Protein AF-A0A6M3KIY0-F1 (afdb_monomer)

Radius of gyration: 31.85 Å; Cα contacts (8 Å, |Δi|>4): 357; chains: 1; bounding box: 86×91×71 Å

Secondary structure (DSSP, 8-state):
--HHHHHHHHHHHHHHS-GGGIIIIIHHHHHHHHHHHSTTT--HHHHHHHHHHHHHHHHHH-HHHHHHHHHHHHT--GGGPEEGGGEEEEEEEE-SSEEEEEEEESS-EEEEEEEHHHHT-HHHHHHHHHHHHT--EE-TTSSSHHHHHTHIIIIIHHHHTSHHHHHHHHHHHHHHHHHHHHHHHTSPEEGGGSSSGGG-SSS-EEETTEEEEEHHHHHHHHHHHHTSPPPHHHHHHHHHHTT-EEEEETTTTEEEEEEEHHHHHHTTTTT------------------------------------------------------------PPPP------------

Nearest PDB structures (foldseek):
  5dgk-assembly1_A  TM=3.882E-01  e=9.119E-02  Staphylococcus aureus
  7q93-assembly2_C  TM=4.476E-01  e=2.381E-01  Agrobacterium fabrum str. C58
  5x11-assembly2_E  TM=5.685E-01  e=4.719E+00  Bacillus spizizenii str. W23

Structure (mmCIF, N/CA/C/O backbone):
data_AF-A0A6M3KIY0-F1
#
_entry.id   AF-A0A6M3KIY0-F1
#
loop_
_atom_site.group_PDB
_atom_site.id
_atom_site.type_symbol
_atom_site.label_atom_id
_atom_site.label_alt_id
_atom_site.label_comp_id
_atom_site.label_asym_id
_atom_site.label_entity_id
_atom_site.label_seq_id
_atom_site.pdbx_PDB_ins_code
_atom_site.Cartn_x
_atom_site.Cartn_y
_atom_site.Cartn_z
_atom_site.occupancy
_atom_site.B_iso_or_equiv
_atom_site.auth_seq_id
_atom_site.auth_comp_id
_atom_site.auth_asym_id
_atom_site.auth_atom_id
_atom_site.pdbx_PDB_model_num
ATOM 1 N N . MET A 1 1 ? 8.449 13.592 37.180 1.00 55.94 1 MET A N 1
ATOM 2 C CA . MET A 1 1 ? 7.550 14.030 36.090 1.00 55.94 1 MET A CA 1
ATOM 3 C C . MET A 1 1 ? 6.180 14.205 36.704 1.00 55.94 1 MET A C 1
ATOM 5 O O . MET A 1 1 ? 5.747 13.288 37.395 1.00 55.94 1 MET A O 1
ATOM 9 N N . ASN A 1 2 ? 5.550 15.367 36.544 1.00 65.88 2 ASN A N 1
ATOM 10 C CA . ASN A 1 2 ? 4.285 15.631 37.221 1.00 65.88 2 ASN A CA 1
ATOM 11 C C . ASN A 1 2 ? 3.166 14.904 36.478 1.00 65.88 2 ASN A C 1
ATOM 13 O O . ASN A 1 2 ? 2.833 15.249 35.348 1.00 65.88 2 ASN A O 1
ATOM 17 N N . ALA A 1 3 ? 2.609 13.871 37.111 1.00 65.50 3 ALA A N 1
ATOM 18 C CA . ALA A 1 3 ? 1.469 13.122 36.590 1.00 65.50 3 ALA A CA 1
ATOM 19 C C . ALA A 1 3 ? 0.294 14.048 36.206 1.00 65.50 3 ALA A C 1
ATOM 21 O O . ALA A 1 3 ? -0.420 13.748 35.255 1.00 65.50 3 ALA A O 1
ATOM 22 N N . SER A 1 4 ? 0.181 15.217 36.855 1.00 78.44 4 SER A N 1
ATOM 23 C CA . SER A 1 4 ? -0.823 16.246 36.563 1.00 78.44 4 SER A CA 1
ATOM 24 C C . SER A 1 4 ? -0.841 16.707 35.109 1.00 78.44 4 SER A C 1
ATOM 26 O O . SER A 1 4 ? -1.918 16.919 34.560 1.00 78.44 4 SER A O 1
ATOM 28 N N . ASP A 1 5 ? 0.317 16.849 34.465 1.00 85.12 5 ASP A N 1
ATOM 29 C CA . ASP A 1 5 ? 0.389 17.472 33.139 1.00 85.12 5 ASP A CA 1
ATOM 30 C C . ASP A 1 5 ? -0.101 16.506 32.055 1.00 85.12 5 ASP A C 1
ATOM 32 O O . ASP A 1 5 ? -0.820 16.888 31.133 1.00 85.12 5 ASP A O 1
ATOM 36 N N . LEU A 1 6 ? 0.216 15.218 32.219 1.00 86.00 6 LEU A N 1
ATOM 37 C CA . LEU A 1 6 ? -0.304 14.144 31.376 1.00 86.00 6 LEU A CA 1
ATOM 38 C C . LEU A 1 6 ? -1.809 13.959 31.567 1.00 86.00 6 LEU A C 1
ATOM 40 O O . LEU A 1 6 ? -2.522 13.733 30.593 1.00 86.00 6 LEU A O 1
ATOM 44 N N . THR A 1 7 ? -2.290 14.078 32.801 1.00 89.19 7 THR A N 1
ATOM 45 C CA . THR A 1 7 ? -3.714 13.984 33.132 1.00 89.19 7 THR A CA 1
ATOM 46 C C . THR A 1 7 ? -4.508 15.135 32.512 1.00 89.19 7 THR A C 1
ATOM 48 O O . THR A 1 7 ? -5.535 14.902 31.872 1.00 89.19 7 THR A O 1
ATOM 51 N N . LEU A 1 8 ? -4.003 16.370 32.602 1.00 89.00 8 LEU A N 1
ATOM 52 C CA . LEU A 1 8 ? -4.616 17.539 31.962 1.00 89.00 8 LEU A CA 1
ATOM 53 C C . LEU A 1 8 ? -4.574 17.451 30.433 1.00 89.00 8 LEU A C 1
ATOM 55 O O . LEU A 1 8 ? -5.549 17.806 29.769 1.00 89.00 8 LEU A O 1
ATOM 59 N N . LEU A 1 9 ? -3.482 16.932 29.864 1.00 88.62 9 LEU A N 1
ATOM 60 C CA . LEU A 1 9 ? -3.395 16.692 28.428 1.00 88.62 9 LEU A CA 1
ATOM 61 C C . LEU A 1 9 ? -4.437 15.659 27.982 1.00 88.62 9 LEU A C 1
ATOM 63 O O . LEU A 1 9 ? -5.187 15.941 27.049 1.00 88.62 9 LEU A O 1
ATOM 67 N N . ALA A 1 10 ? -4.537 14.511 28.661 1.00 87.25 10 ALA A N 1
ATOM 68 C CA . ALA A 1 10 ? -5.548 13.491 28.375 1.00 87.25 10 ALA A CA 1
ATOM 69 C C . ALA A 1 10 ? -6.965 14.074 28.457 1.00 87.25 10 ALA A C 1
ATOM 71 O O . ALA A 1 10 ? -7.740 13.962 27.507 1.00 87.25 10 ALA A O 1
ATOM 72 N N . TYR A 1 11 ? -7.268 14.790 29.541 1.00 87.31 11 TYR A N 1
ATOM 73 C CA . TYR A 1 11 ? -8.544 15.477 29.737 1.00 87.31 11 TYR A CA 1
ATOM 74 C C . TYR A 1 11 ? -8.867 16.459 28.600 1.00 87.31 11 TYR A C 1
ATOM 76 O O . TYR A 1 11 ? -9.978 16.453 28.069 1.00 87.31 11 TYR A O 1
ATOM 84 N N . SER A 1 12 ? -7.886 17.252 28.152 1.00 88.38 12 SER A N 1
ATOM 85 C CA . SER A 1 12 ? -8.078 18.184 27.035 1.00 88.38 12 SER A CA 1
ATOM 86 C C . SER A 1 12 ? -8.442 17.471 25.726 1.00 88.38 12 SER A C 1
ATOM 88 O O . SER A 1 12 ? -9.304 17.947 24.990 1.00 88.38 12 SER A O 1
ATOM 90 N N . LYS A 1 13 ? -7.846 16.301 25.446 1.00 87.88 13 LYS A N 1
ATOM 91 C CA . LYS A 1 13 ? -8.154 15.516 24.239 1.00 87.88 13 LYS A CA 1
ATOM 92 C C . LYS A 1 13 ? -9.534 14.873 24.320 1.00 87.88 13 LYS A C 1
ATOM 94 O O . LYS A 1 13 ? -10.286 14.934 23.351 1.00 87.88 13 LYS A O 1
ATOM 99 N N . LEU A 1 14 ? -9.897 14.341 25.487 1.00 86.38 14 LEU A N 1
ATOM 100 C CA . LEU A 1 14 ? -11.227 13.785 25.752 1.00 86.38 14 LEU A CA 1
ATOM 101 C C . LEU A 1 14 ? -12.336 14.845 25.615 1.00 86.38 14 LEU A C 1
ATOM 103 O O . LEU A 1 14 ? -13.439 14.546 25.162 1.00 86.38 14 LEU A O 1
ATOM 107 N N . GLY A 1 15 ? -12.053 16.101 25.971 1.00 80.88 15 GLY A N 1
ATOM 108 C CA . GLY A 1 15 ? -13.004 17.207 25.835 1.00 80.88 15 GLY A CA 1
ATOM 109 C C . GLY A 1 15 ? -13.339 17.571 24.384 1.00 80.88 15 GLY A C 1
ATOM 110 O O . GLY A 1 15 ? -14.487 17.927 24.100 1.00 80.88 15 GLY A O 1
ATOM 111 N N . LEU A 1 16 ? -12.356 17.455 23.486 1.00 78.94 16 LEU A N 1
ATOM 112 C CA . LEU A 1 16 ? -12.443 17.852 22.074 1.00 78.94 16 LEU A CA 1
ATOM 113 C C . LEU A 1 16 ? -13.053 16.778 21.171 1.00 78.94 16 LEU A C 1
ATOM 115 O O . LEU A 1 16 ? -13.563 17.094 20.100 1.00 78.94 16 LEU A O 1
ATOM 119 N N . ILE A 1 17 ? -12.979 15.520 21.591 1.00 76.56 17 ILE A N 1
ATOM 120 C CA . ILE A 1 17 ? -13.336 14.366 20.770 1.00 76.56 17 ILE A CA 1
ATOM 121 C C . ILE A 1 17 ? -14.610 13.722 21.320 1.00 76.56 17 ILE A C 1
ATOM 123 O O . ILE A 1 17 ? -14.886 13.753 22.524 1.00 76.56 17 ILE A O 1
ATOM 127 N N . SER A 1 18 ? -15.421 13.164 20.420 1.00 76.62 18 SER A N 1
ATOM 128 C CA . SER A 1 18 ? -16.649 12.458 20.787 1.00 76.62 18 SER A CA 1
ATOM 129 C C . SER A 1 18 ? -16.352 11.327 21.785 1.00 76.62 18 SER A C 1
ATOM 131 O O . SER A 1 18 ? -15.371 10.606 21.580 1.00 76.62 18 SER A O 1
ATOM 133 N N . PRO A 1 19 ? -17.201 11.098 22.809 1.00 78.69 19 PRO A N 1
ATOM 134 C CA . PRO A 1 19 ? -17.028 9.999 23.764 1.00 78.69 19 PRO A CA 1
ATOM 135 C C . PRO A 1 19 ? -16.842 8.623 23.125 1.00 78.69 19 PRO A C 1
ATOM 137 O O . PRO A 1 19 ? -16.162 7.762 23.672 1.00 78.69 19 PRO A O 1
ATOM 140 N N . ARG A 1 20 ? -17.378 8.424 21.918 1.00 69.81 20 ARG A N 1
ATOM 141 C CA . ARG A 1 20 ? -17.244 7.176 21.151 1.00 69.81 20 ARG A CA 1
ATOM 142 C C . ARG A 1 20 ? -15.852 6.955 20.553 1.00 69.81 20 ARG A C 1
ATOM 144 O O . ARG A 1 20 ? -15.512 5.823 20.238 1.00 69.81 20 ARG A O 1
ATOM 151 N N . ALA A 1 21 ? -15.057 8.013 20.407 1.00 70.75 21 ALA A N 1
ATOM 152 C CA . ALA A 1 21 ? -13.722 7.989 19.810 1.00 70.75 21 ALA A CA 1
ATOM 153 C C . ALA A 1 21 ? -12.605 8.201 20.850 1.00 70.75 21 ALA A C 1
ATOM 155 O O . ALA A 1 21 ? -11.448 8.440 20.498 1.00 70.75 21 ALA A O 1
ATOM 156 N N . TRP A 1 22 ? -12.929 8.104 22.145 1.00 82.94 22 TRP A N 1
ATOM 157 C CA . TRP A 1 22 ? -11.964 8.353 23.211 1.00 82.94 22 TRP A CA 1
ATOM 158 C C . TRP A 1 22 ? -10.784 7.374 23.197 1.00 82.94 22 TRP A C 1
ATOM 160 O O . TRP A 1 22 ? -9.639 7.812 23.208 1.00 82.94 22 TRP A O 1
ATOM 170 N N . ASP A 1 23 ? -11.023 6.069 23.074 1.00 78.19 23 ASP A N 1
ATOM 171 C CA . ASP A 1 23 ? -9.946 5.060 23.107 1.00 78.19 23 ASP A CA 1
ATOM 172 C C . ASP A 1 23 ? -9.100 4.970 21.832 1.00 78.19 23 ASP A C 1
ATOM 174 O O . ASP A 1 23 ? -8.135 4.203 21.789 1.00 78.19 23 ASP A O 1
ATOM 178 N N . VAL A 1 24 ? -9.483 5.699 20.783 1.00 75.88 24 VAL A N 1
ATOM 179 C CA . VAL A 1 24 ? -8.804 5.667 19.486 1.00 75.88 24 VAL A CA 1
ATOM 180 C C . VAL A 1 24 ? -8.245 7.049 19.196 1.00 75.88 24 VAL A C 1
ATOM 182 O O . VAL A 1 24 ? -7.095 7.313 19.524 1.00 75.88 24 VAL A O 1
ATOM 185 N N . GLU A 1 25 ? -9.064 7.962 18.679 1.00 75.12 25 GLU A N 1
ATOM 186 C CA . GLU A 1 25 ? -8.617 9.284 18.237 1.00 75.12 25 GLU A CA 1
ATOM 187 C C . GLU A 1 25 ? -8.102 10.137 19.397 1.00 75.12 25 GLU A C 1
ATOM 189 O O . GLU A 1 25 ? -7.067 10.796 19.279 1.00 75.12 25 GLU A O 1
ATOM 194 N N . ALA A 1 26 ? -8.794 10.125 20.542 1.00 82.38 26 ALA A N 1
ATOM 195 C CA . ALA A 1 26 ? -8.363 10.943 21.671 1.00 82.38 26 ALA A CA 1
ATOM 196 C C . ALA A 1 26 ? -7.134 10.358 22.363 1.00 82.38 26 ALA A C 1
ATOM 198 O O . ALA A 1 26 ? -6.255 11.128 22.750 1.00 82.38 26 ALA A O 1
ATOM 199 N N . PHE A 1 27 ? -7.035 9.029 22.461 1.00 86.31 27 PHE A N 1
ATOM 200 C CA . PHE A 1 27 ? -5.853 8.366 23.001 1.00 86.31 27 PHE A CA 1
ATOM 201 C C . PHE A 1 27 ? -4.636 8.536 22.086 1.00 86.31 27 PHE A C 1
ATOM 203 O O . PHE A 1 27 ? -3.565 8.881 22.571 1.00 86.31 27 PHE A O 1
ATOM 210 N N . GLU A 1 28 ? -4.800 8.385 20.772 1.00 85.62 28 GLU A N 1
ATOM 211 C CA . GLU A 1 28 ? -3.735 8.583 19.783 1.00 85.62 28 GLU A CA 1
ATOM 212 C C . GLU A 1 28 ? -3.273 10.045 19.732 1.00 85.62 28 GLU A C 1
ATOM 214 O O . GLU A 1 28 ? -2.077 10.340 19.749 1.00 85.62 28 GLU A O 1
ATOM 219 N N . SER A 1 29 ? -4.215 10.993 19.741 1.00 85.06 29 SER A N 1
ATOM 220 C CA . SER A 1 29 ? -3.890 12.416 19.853 1.00 85.06 29 SER A CA 1
ATOM 221 C C . SER A 1 29 ? -3.163 12.708 21.166 1.00 85.06 29 SER A C 1
ATOM 223 O O . SER A 1 29 ? -2.202 13.475 21.195 1.00 85.06 29 SER A O 1
ATOM 225 N N . TYR A 1 30 ? -3.583 12.084 22.265 1.00 90.31 30 TYR A N 1
ATOM 226 C CA . TYR A 1 30 ? -2.932 12.221 23.561 1.00 90.31 30 TYR A CA 1
ATOM 227 C C . TYR A 1 30 ? -1.489 11.701 23.541 1.00 90.31 30 TYR A C 1
ATOM 229 O O . TYR A 1 30 ? -0.582 12.454 23.900 1.00 90.31 30 TYR A O 1
ATOM 237 N N . THR A 1 31 ? -1.254 10.468 23.085 1.00 88.06 31 THR A N 1
ATOM 238 C CA . THR A 1 31 ? 0.084 9.861 23.062 1.00 88.06 31 THR A CA 1
ATOM 239 C C . THR A 1 31 ? 1.023 10.621 22.136 1.00 88.06 31 THR A C 1
ATOM 241 O O . THR A 1 31 ? 2.112 10.998 22.562 1.00 88.06 31 THR A O 1
ATOM 244 N N . LYS A 1 32 ? 0.574 10.972 20.925 1.00 88.44 32 LYS A N 1
ATOM 245 C CA . LYS A 1 32 ? 1.370 11.735 19.952 1.00 88.44 32 LYS A CA 1
ATOM 246 C C . LYS A 1 32 ? 1.798 13.100 20.490 1.00 88.44 32 LYS A C 1
ATOM 248 O O . LYS A 1 32 ? 2.941 13.519 20.306 1.00 88.44 32 LYS A O 1
ATOM 253 N N . TYR A 1 33 ? 0.891 13.816 21.159 1.00 86.38 33 TYR A N 1
ATOM 254 C CA . TYR A 1 33 ? 1.230 15.101 21.772 1.00 86.38 33 TYR A CA 1
ATOM 255 C C . TYR A 1 33 ? 2.135 14.933 22.994 1.00 86.38 33 TYR A C 1
ATOM 257 O O . TYR A 1 33 ? 3.058 15.728 23.159 1.00 86.38 33 TYR A O 1
ATOM 265 N N . ALA A 1 34 ? 1.911 13.911 23.822 1.00 86.25 34 ALA A N 1
ATOM 266 C CA . ALA A 1 34 ? 2.741 13.639 24.990 1.00 86.25 34 ALA A CA 1
ATOM 267 C C . ALA A 1 34 ? 4.183 13.284 24.586 1.00 86.25 34 ALA A C 1
ATOM 269 O O . ALA A 1 34 ? 5.131 13.852 25.120 1.00 86.25 34 ALA A O 1
ATOM 270 N N . GLU A 1 35 ? 4.363 12.419 23.592 1.00 84.56 35 GLU A N 1
ATOM 271 C CA . GLU A 1 35 ? 5.682 12.029 23.081 1.00 84.56 35 GLU A CA 1
ATOM 272 C C . GLU A 1 35 ? 6.435 13.208 22.452 1.00 84.56 35 GLU A C 1
ATOM 274 O O . GLU A 1 35 ? 7.643 13.351 22.649 1.00 84.56 35 GLU A O 1
ATOM 279 N N . LYS A 1 36 ? 5.721 14.098 21.746 1.00 83.50 36 LYS A N 1
ATOM 280 C CA . LYS A 1 36 ? 6.304 15.310 21.154 1.00 83.50 36 LYS A CA 1
ATOM 281 C C . LYS A 1 36 ? 6.669 16.363 22.202 1.00 83.50 36 LYS A C 1
ATOM 283 O O . LYS A 1 36 ? 7.696 17.022 22.069 1.00 83.50 36 LYS A O 1
ATOM 288 N N . ALA A 1 37 ? 5.820 16.556 23.209 1.00 80.44 37 ALA A N 1
ATOM 289 C CA . ALA A 1 37 ? 6.017 17.569 24.242 1.00 80.44 37 ALA A CA 1
ATOM 290 C C . ALA A 1 37 ? 7.056 17.150 25.294 1.00 80.44 37 ALA A C 1
ATOM 292 O O . ALA A 1 37 ? 7.724 18.007 25.870 1.00 80.44 37 ALA A O 1
ATOM 293 N N . TYR A 1 38 ? 7.219 15.846 25.531 1.00 75.06 38 TYR A N 1
ATOM 294 C CA . TYR A 1 38 ? 8.064 15.311 26.595 1.00 75.06 38 TYR A CA 1
ATOM 295 C C . TYR A 1 38 ? 9.038 14.265 26.038 1.00 75.06 38 TYR A C 1
ATOM 297 O O . TYR A 1 38 ? 8.907 13.058 26.262 1.00 75.06 38 TYR A O 1
ATOM 305 N N . THR A 1 39 ? 10.046 14.737 25.308 1.00 64.50 39 THR A N 1
ATOM 306 C CA . THR A 1 39 ? 11.060 13.884 24.685 1.00 64.50 39 THR A CA 1
ATOM 307 C C . THR A 1 39 ? 11.929 13.166 25.735 1.00 64.50 39 THR A C 1
ATOM 309 O O . THR A 1 39 ? 12.550 13.779 26.603 1.00 64.50 39 THR A O 1
ATOM 312 N N . GLY A 1 40 ? 11.982 11.828 25.657 1.00 64.00 40 GLY A N 1
ATOM 313 C CA . GLY A 1 40 ? 13.040 11.003 26.262 1.00 64.00 40 GLY A CA 1
ATOM 314 C C . GLY A 1 40 ? 12.838 10.447 27.681 1.00 64.00 40 GLY A C 1
ATOM 315 O O . GLY A 1 40 ? 13.775 9.844 28.200 1.00 64.00 40 GLY A O 1
ATOM 316 N N . LYS A 1 41 ? 11.674 10.610 28.334 1.00 68.38 41 LYS A N 1
ATOM 317 C CA . LYS A 1 41 ? 11.448 10.088 29.711 1.00 68.38 41 LYS A CA 1
ATOM 318 C C . LYS A 1 41 ? 10.066 9.488 29.999 1.00 68.38 41 LYS A C 1
ATOM 320 O O . LYS A 1 41 ? 9.832 9.053 31.123 1.00 68.38 41 LYS A O 1
ATOM 325 N N . LEU A 1 42 ? 9.152 9.461 29.031 1.00 77.56 42 LEU A N 1
ATOM 326 C CA . LEU A 1 42 ? 7.817 8.901 29.243 1.00 77.56 42 LEU A CA 1
ATOM 327 C C . LEU A 1 42 ? 7.829 7.382 29.099 1.00 77.56 42 LEU A C 1
ATOM 329 O O . LEU A 1 42 ? 8.168 6.855 28.042 1.00 77.56 42 LEU A O 1
ATOM 333 N N . THR A 1 43 ? 7.410 6.675 30.147 1.00 84.31 43 THR A N 1
ATOM 334 C CA . THR A 1 43 ? 7.114 5.247 30.034 1.00 84.31 43 THR A CA 1
ATOM 335 C C . THR A 1 43 ? 5.669 5.037 29.582 1.00 84.31 43 THR A C 1
ATOM 337 O O . THR A 1 43 ? 4.786 5.866 29.818 1.00 84.31 43 THR A O 1
ATOM 340 N N . LYS A 1 44 ? 5.380 3.864 29.009 1.00 82.50 44 LYS A N 1
ATOM 341 C CA . LYS A 1 44 ? 4.000 3.430 28.731 1.00 82.50 44 LYS A CA 1
ATOM 342 C C . LYS A 1 44 ? 3.126 3.433 29.997 1.00 82.50 44 LYS A C 1
ATOM 344 O O . LYS A 1 44 ? 1.922 3.665 29.918 1.00 82.50 44 LYS A O 1
ATOM 349 N N . GLY A 1 45 ? 3.729 3.193 31.165 1.00 84.69 45 GLY A N 1
ATOM 350 C CA . GLY A 1 45 ? 3.051 3.270 32.459 1.00 84.69 45 GLY A CA 1
ATOM 351 C C . GLY A 1 45 ? 2.587 4.687 32.797 1.00 84.69 45 GLY A C 1
ATOM 352 O O . GLY A 1 45 ? 1.455 4.864 33.243 1.00 84.69 45 GLY A O 1
ATOM 353 N N . ASP A 1 46 ? 3.416 5.695 32.519 1.00 85.44 46 ASP A N 1
ATOM 354 C CA . ASP A 1 46 ? 3.084 7.100 32.769 1.00 85.44 46 ASP A CA 1
ATOM 355 C C . ASP A 1 46 ? 1.951 7.591 31.863 1.00 85.44 46 ASP A C 1
ATOM 357 O O . ASP A 1 46 ? 1.014 8.225 32.352 1.00 85.44 46 ASP A O 1
ATOM 361 N N . LEU A 1 47 ? 1.993 7.233 30.573 1.00 86.44 47 LEU A N 1
ATOM 362 C CA . LEU A 1 47 ? 0.932 7.544 29.608 1.00 86.44 47 LEU A CA 1
ATOM 363 C C . LEU A 1 47 ? -0.402 6.900 30.008 1.00 86.44 47 LEU A C 1
ATOM 365 O O . LEU A 1 47 ? -1.442 7.553 30.034 1.00 86.44 47 LEU A O 1
ATOM 369 N N . ASN A 1 48 ? -0.377 5.621 30.390 1.00 86.88 48 ASN A N 1
ATOM 370 C CA . ASN A 1 48 ? -1.582 4.921 30.827 1.00 86.88 48 ASN A CA 1
ATOM 371 C C . ASN A 1 48 ? -2.153 5.490 32.130 1.00 86.88 48 ASN A C 1
ATOM 373 O O . ASN A 1 48 ? -3.372 5.527 32.294 1.00 86.88 48 ASN A O 1
ATOM 377 N N . ARG A 1 49 ? -1.293 5.917 33.063 1.00 87.62 49 ARG A N 1
ATOM 378 C CA . ARG A 1 49 ? -1.734 6.568 34.301 1.00 87.62 49 ARG A CA 1
ATOM 379 C C . ARG A 1 49 ? -2.416 7.901 33.994 1.00 87.62 49 ARG A C 1
ATOM 381 O O . ARG A 1 49 ? -3.553 8.083 34.417 1.00 87.62 49 ARG A O 1
ATOM 388 N N . GLY A 1 50 ? -1.779 8.765 33.200 1.00 88.56 50 GLY A N 1
ATOM 389 C CA . GLY A 1 50 ? -2.360 10.052 32.800 1.00 88.56 50 GLY A CA 1
ATOM 390 C C . GLY A 1 50 ? -3.686 9.896 32.052 1.00 88.56 50 GLY A C 1
ATOM 391 O O . GLY A 1 50 ? -4.646 10.611 32.326 1.00 88.56 50 GLY A O 1
ATOM 392 N N . TRP A 1 51 ? -3.786 8.894 31.174 1.00 91.56 51 TRP A N 1
ATOM 393 C CA . TRP A 1 51 ? -5.032 8.572 30.479 1.00 91.56 51 TRP A CA 1
ATOM 394 C C . TRP A 1 51 ? -6.162 8.140 31.423 1.00 91.56 51 TRP A C 1
ATOM 396 O O . TRP A 1 51 ? -7.274 8.662 31.344 1.00 91.56 51 TRP A O 1
ATOM 406 N N . LYS A 1 52 ? -5.883 7.209 32.347 1.00 89.38 52 LYS A N 1
ATOM 407 C CA . LYS A 1 52 ? -6.870 6.729 33.330 1.00 89.38 52 LYS A CA 1
ATOM 408 C C . LYS A 1 52 ? -7.357 7.846 34.245 1.00 89.38 52 LYS A C 1
ATOM 410 O O . LYS A 1 52 ? -8.552 7.931 34.518 1.00 89.38 52 LYS A O 1
ATOM 415 N N . GLU A 1 53 ? -6.446 8.694 34.707 1.00 90.62 53 GLU A N 1
ATOM 416 C CA . GLU A 1 53 ? -6.792 9.851 35.530 1.00 90.62 53 GLU A CA 1
ATOM 417 C C . GLU A 1 53 ? -7.616 10.875 34.731 1.00 90.62 53 GLU A C 1
ATOM 419 O O . GLU A 1 53 ? -8.619 11.373 35.237 1.00 90.62 53 GLU A O 1
ATOM 424 N N . GLY A 1 54 ? -7.281 11.120 33.458 1.00 89.38 54 GLY A N 1
ATOM 425 C CA . GLY A 1 54 ? -8.065 11.985 32.570 1.00 89.38 54 GLY A CA 1
ATOM 426 C C . GLY A 1 54 ? -9.491 11.470 32.338 1.00 89.38 54 GLY A C 1
ATOM 427 O O . GLY A 1 54 ? -10.450 12.240 32.405 1.00 89.38 54 GLY A O 1
ATOM 428 N N . LEU A 1 55 ? -9.657 10.157 32.149 1.00 87.69 55 LEU A N 1
ATOM 429 C CA . LEU A 1 55 ? -10.973 9.509 32.077 1.00 87.69 55 LEU A CA 1
ATOM 430 C C . LEU A 1 55 ? -11.755 9.647 33.392 1.00 87.69 55 LEU A C 1
ATOM 432 O O . LEU A 1 55 ? -12.947 9.949 33.366 1.00 87.69 55 LEU A O 1
ATOM 436 N N . ALA A 1 56 ? -11.096 9.485 34.543 1.00 87.38 56 ALA A N 1
ATOM 437 C CA . ALA A 1 56 ? -11.730 9.687 35.846 1.00 87.38 56 ALA A CA 1
ATOM 438 C C . ALA A 1 56 ? -12.208 11.140 36.035 1.00 87.38 56 ALA A C 1
ATOM 440 O O . ALA A 1 56 ? -13.306 11.362 36.550 1.00 87.38 56 ALA A O 1
ATOM 441 N N . MET A 1 57 ? -11.442 12.125 35.551 1.00 87.75 57 MET A N 1
ATOM 442 C CA . MET A 1 57 ? -11.879 13.525 35.526 1.00 87.75 57 MET A CA 1
ATOM 443 C C . MET A 1 57 ? -13.101 13.725 34.622 1.00 87.75 57 MET A C 1
ATOM 445 O O . MET A 1 57 ? -14.038 14.415 35.020 1.00 87.75 57 MET A O 1
ATOM 449 N N . MET A 1 58 ? -13.146 13.092 33.443 1.00 86.56 58 MET A N 1
ATOM 450 C CA . MET A 1 58 ? -14.315 13.158 32.554 1.00 86.56 58 MET A CA 1
ATOM 451 C C . MET A 1 58 ? -15.569 12.549 33.183 1.00 86.56 58 MET A C 1
ATOM 453 O O . MET A 1 58 ? -16.651 13.115 33.026 1.00 86.56 58 MET A O 1
ATOM 457 N N . LYS A 1 59 ? -15.430 11.449 33.935 1.00 85.12 59 LYS A N 1
ATOM 458 C CA . LYS A 1 59 ? -16.535 10.839 34.688 1.00 85.12 59 LYS A CA 1
ATOM 459 C C . LYS A 1 59 ? -17.157 11.815 35.690 1.00 85.12 59 LYS A C 1
ATOM 461 O O . LYS A 1 59 ? -18.378 11.878 35.799 1.00 85.12 59 LYS A O 1
ATOM 466 N N . GLY A 1 60 ? -16.328 12.587 36.397 1.00 79.00 60 GLY A N 1
ATOM 467 C CA . GLY A 1 60 ? -16.794 13.595 37.354 1.00 79.00 60 GLY A CA 1
ATOM 468 C C . GLY A 1 60 ? -17.338 14.869 36.698 1.00 79.00 60 GLY A C 1
ATOM 469 O O . GLY A 1 60 ? -18.362 15.391 37.129 1.00 79.00 60 GLY A O 1
ATOM 470 N N . ALA A 1 61 ? -16.671 15.373 35.656 1.00 84.25 61 ALA A N 1
ATOM 471 C CA . ALA A 1 61 ? -16.985 16.668 35.047 1.00 84.25 61 ALA A CA 1
ATOM 472 C C . ALA A 1 61 ? -18.115 16.610 34.003 1.00 84.25 61 ALA A C 1
ATOM 474 O O . ALA A 1 61 ? -18.869 17.571 33.854 1.00 84.25 61 ALA A O 1
ATOM 475 N N . PHE A 1 62 ? -18.246 15.497 33.275 1.00 84.19 62 PHE A N 1
ATOM 476 C CA . PHE A 1 62 ? -19.187 15.354 32.161 1.00 84.19 62 PHE A CA 1
ATOM 477 C C . PHE A 1 62 ? -19.908 13.994 32.182 1.00 84.19 62 PHE A C 1
ATOM 479 O O . PHE A 1 62 ? -19.720 13.182 31.271 1.00 84.19 62 PHE A O 1
ATOM 486 N N . PRO A 1 63 ? -20.800 13.748 33.161 1.00 80.12 63 PRO A N 1
ATOM 487 C CA . PRO A 1 63 ? -21.462 12.454 33.342 1.00 80.12 63 PRO A CA 1
ATOM 488 C C . PRO A 1 63 ? -22.263 12.002 32.111 1.00 80.12 63 PRO A C 1
ATOM 490 O O . PRO A 1 63 ? -22.181 10.848 31.725 1.00 80.12 63 PRO A O 1
ATOM 493 N N . LYS A 1 64 ? -22.934 12.912 31.388 1.00 79.25 64 LYS A N 1
ATOM 494 C CA . LYS A 1 64 ? -23.655 12.552 30.147 1.00 79.25 64 LYS A CA 1
ATOM 495 C C . LYS A 1 64 ? -22.734 12.022 29.041 1.00 79.25 64 LYS A C 1
ATOM 497 O O . LYS A 1 64 ? -23.111 11.105 28.320 1.00 79.25 64 LYS A O 1
ATOM 502 N N . LYS A 1 65 ? -21.539 12.610 28.897 1.00 79.44 65 LYS A N 1
ATOM 503 C CA . LYS A 1 65 ? -20.521 12.136 27.944 1.00 79.44 65 LYS A CA 1
ATOM 504 C C . LYS A 1 65 ? -19.942 10.798 28.406 1.00 79.44 65 LYS A C 1
ATOM 506 O O . LYS A 1 65 ? -19.712 9.920 27.585 1.00 79.44 65 LYS A O 1
ATOM 511 N N . TRP A 1 66 ? -19.749 10.637 29.713 1.00 82.44 66 TRP A N 1
ATOM 512 C CA . TRP A 1 66 ? -19.316 9.378 30.308 1.00 82.44 66 TRP A CA 1
ATOM 513 C C . TRP A 1 66 ? -20.327 8.245 30.079 1.00 82.44 66 TRP A C 1
ATOM 515 O O . TRP A 1 66 ? -19.935 7.175 29.631 1.00 82.44 66 TRP A O 1
ATOM 525 N N . ASP A 1 67 ? -21.623 8.496 30.273 1.00 77.00 67 ASP A N 1
ATOM 526 C CA . ASP A 1 67 ? -22.690 7.520 30.016 1.00 77.00 67 ASP A CA 1
ATOM 527 C C . ASP A 1 67 ? -22.771 7.121 28.536 1.00 77.00 67 ASP A C 1
ATOM 529 O O . ASP A 1 67 ? -23.180 6.010 28.204 1.00 77.00 67 ASP A O 1
ATOM 533 N N . GLU A 1 68 ? -22.435 8.035 27.621 1.00 76.81 68 GLU A N 1
ATOM 534 C CA . GLU A 1 68 ? -22.335 7.731 26.191 1.00 76.81 68 GLU A CA 1
ATOM 535 C C . GLU A 1 68 ? -21.112 6.857 25.883 1.00 76.81 68 GLU A C 1
ATOM 537 O O . GLU A 1 68 ? -21.214 5.923 25.089 1.00 76.81 68 GLU A O 1
ATOM 542 N N . TYR A 1 69 ? -19.980 7.117 26.537 1.00 80.31 69 TYR A N 1
ATOM 543 C CA . TYR A 1 69 ? -18.789 6.271 26.464 1.00 80.31 69 TYR A CA 1
ATOM 544 C C . TYR A 1 69 ? -19.030 4.875 27.071 1.00 80.31 69 TYR A C 1
ATOM 546 O O . TYR A 1 69 ? -18.676 3.867 26.468 1.00 80.31 69 TYR A O 1
ATOM 554 N N . GLU A 1 70 ? -19.699 4.763 28.219 1.00 76.19 70 GLU A N 1
ATOM 555 C CA . GLU A 1 70 ? -20.055 3.458 28.793 1.00 76.19 70 GLU A CA 1
ATOM 556 C C . GLU A 1 70 ? -21.078 2.711 27.926 1.00 76.19 70 GLU A C 1
ATOM 558 O O . GLU A 1 70 ? -20.970 1.498 27.753 1.00 76.19 70 GLU A O 1
ATOM 563 N N . ARG A 1 71 ? -22.029 3.412 27.295 1.00 66.25 71 ARG A N 1
ATOM 564 C CA . ARG A 1 71 ? -22.949 2.797 26.324 1.00 66.25 71 ARG A CA 1
ATOM 565 C C . ARG A 1 71 ? -22.261 2.364 25.034 1.00 66.25 71 ARG A C 1
ATOM 567 O O . ARG A 1 71 ? -22.623 1.324 24.495 1.00 66.25 71 ARG A O 1
ATOM 574 N N . SER A 1 72 ? -21.257 3.095 24.551 1.00 65.81 72 SER A N 1
ATOM 575 C CA . SER A 1 72 ? -20.462 2.657 23.395 1.00 65.81 72 SER A CA 1
ATOM 576 C C . SER A 1 72 ? -19.608 1.428 23.716 1.00 65.81 72 SER A C 1
ATOM 578 O O . SER A 1 72 ? -19.419 0.572 22.856 1.00 65.81 72 SER A O 1
ATOM 580 N N . LYS A 1 73 ? -19.176 1.281 24.974 1.00 64.94 73 LYS A N 1
ATOM 581 C CA . LYS A 1 73 ? -18.614 0.027 25.497 1.00 64.94 73 LYS A CA 1
ATOM 582 C C . LYS A 1 73 ? -19.666 -1.082 25.618 1.00 64.94 73 LYS A C 1
ATOM 584 O O . LYS A 1 73 ? -19.334 -2.243 25.411 1.00 64.94 73 LYS A O 1
ATOM 589 N N . GLY A 1 74 ? -20.912 -0.728 25.937 1.00 47.94 74 GLY A N 1
ATOM 590 C CA . GLY A 1 74 ? -22.054 -1.635 26.109 1.00 47.94 74 GLY A CA 1
ATOM 591 C C . GLY A 1 74 ? -22.718 -2.139 24.819 1.00 47.94 74 GLY A C 1
ATOM 592 O O . GLY A 1 74 ? -23.317 -3.205 24.849 1.00 47.94 74 GLY A O 1
ATOM 593 N N . LEU A 1 75 ? -22.544 -1.462 23.676 1.00 50.03 75 LEU A N 1
ATOM 594 C CA . LEU A 1 75 ? -22.888 -1.973 22.331 1.00 50.03 75 LEU A CA 1
ATOM 595 C C . LEU A 1 75 ? -22.083 -3.242 21.936 1.00 50.03 75 LEU A C 1
ATOM 597 O O . LEU A 1 75 ? -22.269 -3.782 20.851 1.00 50.03 75 LEU A O 1
ATOM 601 N N . MET A 1 76 ? -21.190 -3.730 22.809 1.00 50.38 76 MET A N 1
ATOM 602 C CA . MET A 1 76 ? -20.386 -4.947 22.654 1.00 50.38 76 MET A CA 1
ATOM 603 C C . MET A 1 76 ? -20.998 -6.197 23.327 1.00 50.38 76 MET A C 1
ATOM 605 O O . MET A 1 76 ? -20.263 -7.017 23.879 1.00 50.38 76 MET A O 1
ATOM 609 N N . THR A 1 77 ? -22.320 -6.381 23.341 1.00 42.81 77 THR A N 1
ATOM 610 C CA . THR A 1 77 ? -22.902 -7.671 23.763 1.00 42.81 77 THR A CA 1
ATOM 611 C C . THR A 1 77 ? -22.840 -8.683 22.614 1.00 42.81 77 THR A C 1
ATOM 613 O O . THR A 1 77 ? -23.326 -8.422 21.518 1.00 42.81 77 THR A O 1
ATOM 616 N N . SER A 1 78 ? -22.237 -9.852 22.861 1.00 49.69 78 SER A N 1
ATOM 617 C CA . SER A 1 78 ? -21.839 -10.849 21.849 1.00 49.69 78 SER A CA 1
ATOM 618 C C . SER A 1 78 ? -22.970 -11.469 21.018 1.00 49.69 78 SER A C 1
ATOM 620 O O . SER A 1 78 ? -22.681 -12.124 20.023 1.00 49.69 78 SER A O 1
ATOM 622 N N . SER A 1 79 ? -24.242 -11.287 21.384 1.00 47.00 79 SER A N 1
ATOM 623 C CA . SER A 1 79 ? -25.377 -11.844 20.632 1.00 47.00 79 SER A CA 1
ATOM 624 C C . SER A 1 79 ? -25.722 -11.075 19.350 1.00 47.00 79 SER A C 1
ATOM 626 O O . SER A 1 79 ? -26.482 -11.591 18.539 1.00 47.00 79 SER A O 1
ATOM 628 N N . GLU A 1 80 ? -25.175 -9.871 19.154 1.00 64.25 80 GLU A N 1
ATOM 629 C CA . GLU A 1 80 ? -25.383 -9.030 17.958 1.00 64.25 80 GLU A CA 1
ATOM 630 C C . GLU A 1 80 ? -24.093 -8.833 17.140 1.00 64.25 80 GLU A C 1
ATOM 632 O O . GLU A 1 80 ? -24.019 -7.974 16.260 1.00 64.25 80 GLU A O 1
ATOM 637 N N . ALA A 1 81 ? -23.051 -9.619 17.428 1.00 73.19 81 ALA A N 1
ATOM 638 C CA . ALA A 1 81 ? -21.804 -9.555 16.681 1.00 73.19 81 ALA A CA 1
ATOM 639 C C . ALA A 1 81 ? -22.014 -10.015 15.234 1.00 73.19 81 ALA A C 1
ATOM 641 O O . ALA A 1 81 ? -22.556 -11.091 14.981 1.00 73.19 81 ALA A O 1
ATOM 642 N N . VAL A 1 82 ? -21.535 -9.221 14.280 1.00 84.44 82 VAL A N 1
ATOM 643 C CA . VAL A 1 82 ? -21.410 -9.645 12.890 1.00 84.44 82 VAL A CA 1
ATOM 644 C C . VAL A 1 82 ? -20.319 -10.716 12.832 1.00 84.44 82 VAL A C 1
ATOM 646 O O . VAL A 1 82 ? -19.169 -10.414 13.166 1.00 84.44 82 VAL A O 1
ATOM 649 N N . PRO A 1 83 ? -20.642 -11.954 12.425 1.00 87.38 83 PRO A N 1
ATOM 650 C CA . PRO A 1 83 ? -19.639 -12.994 12.246 1.00 87.38 83 PRO A CA 1
ATOM 651 C C . PRO A 1 83 ? -18.654 -12.596 11.140 1.00 87.38 83 PRO A C 1
ATOM 653 O O . PRO A 1 83 ? -19.040 -11.950 10.160 1.00 87.38 83 PRO A O 1
ATOM 656 N N . TRP A 1 84 ? -17.382 -12.971 11.286 1.00 88.94 84 TRP A N 1
ATOM 657 C CA . TRP A 1 84 ? -16.314 -12.607 10.348 1.00 88.94 84 TRP A CA 1
ATOM 658 C C . TRP A 1 84 ? -16.631 -12.961 8.892 1.00 88.94 84 TRP A C 1
ATOM 660 O O . TRP A 1 84 ? -16.277 -12.222 7.979 1.00 88.94 84 TRP A O 1
ATOM 670 N N . GLU A 1 85 ? -17.356 -14.052 8.667 1.00 87.50 85 GLU A N 1
ATOM 671 C CA . GLU A 1 85 ? -17.756 -14.540 7.347 1.00 87.50 85 GLU A CA 1
ATOM 672 C C . GLU A 1 85 ? -18.675 -13.560 6.600 1.00 87.50 85 GLU A C 1
ATOM 674 O O . GLU A 1 85 ? -18.773 -13.618 5.375 1.00 87.50 85 GLU A O 1
ATOM 679 N N . LYS A 1 86 ? -19.335 -12.645 7.320 1.00 89.00 86 LYS A N 1
ATOM 680 C CA . LYS A 1 86 ? -20.158 -11.572 6.748 1.00 89.00 86 LYS A CA 1
ATOM 681 C C . LYS A 1 86 ? -19.388 -10.276 6.481 1.00 89.00 86 LYS A C 1
ATOM 683 O O . LYS A 1 86 ? -19.975 -9.326 5.966 1.00 89.00 86 LYS A O 1
ATOM 688 N N . VAL A 1 87 ? -18.102 -10.215 6.829 1.00 91.19 87 VAL A N 1
ATOM 689 C CA . VAL A 1 87 ? -17.210 -9.107 6.473 1.00 91.19 87 VAL A CA 1
ATOM 690 C C . VAL A 1 87 ? -16.567 -9.435 5.134 1.00 91.19 87 VAL A C 1
ATOM 692 O O . VAL A 1 87 ? -15.660 -10.262 5.045 1.00 91.19 87 VAL A O 1
ATOM 695 N N . THR A 1 88 ? -17.029 -8.784 4.071 1.00 90.25 88 THR A N 1
ATOM 696 C CA . THR A 1 88 ? -16.541 -9.052 2.714 1.00 90.25 88 THR A CA 1
ATOM 697 C C . THR A 1 88 ? -15.729 -7.881 2.188 1.00 90.25 88 THR A C 1
ATOM 699 O O . THR A 1 88 ? -16.134 -6.726 2.272 1.00 90.25 88 THR A O 1
ATOM 702 N N . PHE A 1 89 ? -14.548 -8.165 1.646 1.00 89.88 89 PHE A N 1
ATOM 703 C CA . PHE A 1 89 ? -13.753 -7.154 0.958 1.00 89.88 89 PHE A CA 1
ATOM 704 C C . PHE A 1 89 ? -14.347 -6.886 -0.426 1.00 89.88 89 PHE A C 1
ATOM 706 O O . PHE A 1 89 ? -14.523 -7.812 -1.218 1.00 89.88 89 PHE A O 1
ATOM 713 N N . THR A 1 90 ? -14.643 -5.624 -0.725 1.00 87.38 90 THR A N 1
ATOM 714 C CA . THR A 1 90 ? -15.331 -5.233 -1.962 1.00 87.38 90 THR A CA 1
ATOM 715 C C . THR A 1 90 ? -14.362 -4.668 -2.998 1.00 87.38 90 THR A C 1
ATOM 717 O O . THR A 1 90 ? -14.388 -5.050 -4.171 1.00 87.38 90 THR A O 1
ATOM 720 N N . LYS A 1 91 ? -13.513 -3.720 -2.589 1.00 85.25 91 LYS A N 1
ATOM 721 C CA . LYS A 1 91 ? -12.522 -3.062 -3.453 1.00 85.25 91 LYS A CA 1
ATOM 722 C C . LYS A 1 91 ? -11.422 -2.429 -2.613 1.00 85.25 91 LYS A C 1
ATOM 724 O O . LYS A 1 91 ? -11.634 -2.147 -1.441 1.00 85.25 91 LYS A O 1
ATOM 729 N N . GLY A 1 92 ? -10.280 -2.147 -3.225 1.00 82.44 92 GLY A N 1
ATOM 730 C CA . GLY A 1 92 ? -9.229 -1.382 -2.574 1.00 82.44 92 GLY A CA 1
ATOM 731 C C . GLY A 1 92 ? -8.247 -0.786 -3.569 1.00 82.44 92 GLY A C 1
ATOM 732 O O . GLY A 1 92 ? -8.091 -1.301 -4.678 1.00 82.44 92 GLY A O 1
ATOM 733 N N . THR A 1 93 ? -7.604 0.298 -3.161 1.00 78.88 93 THR A N 1
ATOM 734 C CA . THR A 1 93 ? -6.504 0.962 -3.861 1.00 78.88 93 THR A CA 1
ATOM 735 C C . THR A 1 93 ? -5.330 1.123 -2.905 1.00 78.88 93 THR A C 1
ATOM 737 O O . THR A 1 93 ? -5.493 1.101 -1.686 1.00 78.88 93 THR A O 1
ATOM 740 N N . THR A 1 94 ? -4.135 1.276 -3.455 1.00 75.06 94 THR A N 1
ATOM 741 C CA . THR A 1 94 ? -2.927 1.605 -2.697 1.00 75.06 94 THR A CA 1
ATOM 742 C C . THR A 1 94 ? -2.136 2.641 -3.475 1.00 75.06 94 THR A C 1
ATOM 744 O O . THR A 1 94 ? -2.311 2.726 -4.688 1.00 75.06 94 THR A O 1
ATOM 747 N N . ASP A 1 95 ? -1.306 3.424 -2.801 1.00 65.62 95 ASP A N 1
ATOM 748 C CA . ASP A 1 95 ? -0.304 4.319 -3.392 1.00 65.62 95 ASP A CA 1
ATOM 749 C C . ASP A 1 95 ? 1.139 3.846 -3.104 1.00 65.62 95 ASP A C 1
ATOM 751 O O . ASP A 1 95 ? 2.101 4.528 -3.439 1.00 65.62 95 ASP A O 1
ATOM 755 N N . GLY A 1 96 ? 1.295 2.642 -2.537 1.00 60.47 96 GLY A N 1
ATOM 756 C CA . GLY A 1 96 ? 2.570 2.064 -2.113 1.00 60.47 96 GLY A CA 1
ATOM 757 C C . GLY A 1 96 ? 2.677 1.952 -0.596 1.00 60.47 96 GLY A C 1
ATOM 758 O O . GLY A 1 96 ? 2.880 0.848 -0.100 1.00 60.47 96 GLY A O 1
ATOM 759 N N . ASP A 1 97 ? 2.472 3.061 0.116 1.00 63.88 97 ASP A N 1
ATOM 760 C CA . ASP A 1 97 ? 2.635 3.134 1.576 1.00 63.88 97 ASP A CA 1
ATOM 761 C C . ASP A 1 97 ? 1.287 3.181 2.316 1.00 63.88 97 ASP A C 1
ATOM 763 O O . ASP A 1 97 ? 1.203 2.829 3.497 1.00 63.88 97 ASP A O 1
ATOM 767 N N . PHE A 1 98 ? 0.219 3.578 1.619 1.00 76.25 98 PHE A N 1
ATOM 768 C CA . PHE A 1 98 ? -1.146 3.647 2.118 1.00 76.25 98 PHE A CA 1
ATOM 769 C C . PHE A 1 98 ? -2.088 2.750 1.319 1.00 76.25 98 PHE A C 1
ATOM 771 O O . PHE A 1 98 ? -1.920 2.475 0.128 1.00 76.25 98 PHE A O 1
ATOM 778 N N . TYR A 1 99 ? -3.136 2.310 2.002 1.00 84.44 99 TYR A N 1
ATOM 779 C CA . TYR A 1 99 ? -4.228 1.508 1.482 1.00 84.44 99 TYR A CA 1
ATOM 780 C C . TYR A 1 99 ? -5.541 2.220 1.761 1.00 84.44 99 TYR A C 1
ATOM 782 O O . TYR A 1 99 ? -5.784 2.664 2.882 1.00 84.44 99 TYR A O 1
ATOM 790 N N . SER A 1 100 ? -6.412 2.261 0.759 1.00 88.81 100 SER A N 1
ATOM 791 C CA . SER A 1 100 ? -7.824 2.602 0.908 1.00 88.81 100 SER A CA 1
ATOM 792 C C . SER A 1 100 ? -8.637 1.370 0.536 1.00 88.81 100 SER A C 1
ATOM 794 O O . SER A 1 100 ? -8.677 0.963 -0.623 1.00 88.81 100 SER A O 1
ATOM 796 N N . LEU A 1 101 ? -9.212 0.712 1.537 1.00 90.44 101 LEU A N 1
ATOM 797 C CA . LEU A 1 101 ? -9.913 -0.562 1.422 1.00 90.44 101 LEU A CA 1
ATOM 798 C C . LEU A 1 101 ? -11.397 -0.356 1.735 1.00 90.44 101 LEU A C 1
ATOM 800 O O . LEU A 1 101 ? -11.750 0.283 2.719 1.00 90.44 101 LEU A O 1
ATOM 804 N N . THR A 1 102 ? -12.282 -0.929 0.932 1.00 91.06 102 THR A N 1
ATOM 805 C CA . THR A 1 102 ? -13.729 -0.913 1.154 1.00 91.06 102 THR A CA 1
ATOM 806 C C . THR A 1 102 ? -14.214 -2.317 1.471 1.00 91.06 102 THR A C 1
ATOM 808 O O . THR A 1 102 ? -13.928 -3.268 0.738 1.00 91.06 102 THR A O 1
ATOM 811 N N . PHE A 1 103 ? -14.994 -2.420 2.539 1.00 93.19 103 PHE A N 1
ATOM 812 C CA . PHE A 1 103 ? -15.615 -3.648 3.006 1.00 93.19 103 PHE A CA 1
ATOM 813 C C . PHE A 1 103 ? -17.128 -3.489 3.054 1.00 93.19 103 PHE A C 1
ATOM 815 O O . PHE A 1 103 ? -17.625 -2.403 3.338 1.00 93.19 103 PHE A O 1
ATOM 822 N N . ASP A 1 104 ? -17.851 -4.576 2.836 1.00 92.50 104 ASP A N 1
ATOM 823 C CA . ASP A 1 104 ? -19.257 -4.690 3.190 1.00 92.50 104 ASP A CA 1
ATOM 824 C C . ASP A 1 104 ? -19.368 -5.508 4.483 1.00 92.50 104 ASP A C 1
ATOM 826 O O . ASP A 1 104 ? -18.919 -6.655 4.556 1.00 92.50 104 ASP A O 1
ATOM 830 N N . ILE A 1 105 ? -19.914 -4.873 5.520 1.00 91.69 105 ILE A N 1
ATOM 831 C CA . ILE A 1 105 ? -20.076 -5.415 6.868 1.00 91.69 105 ILE A CA 1
ATOM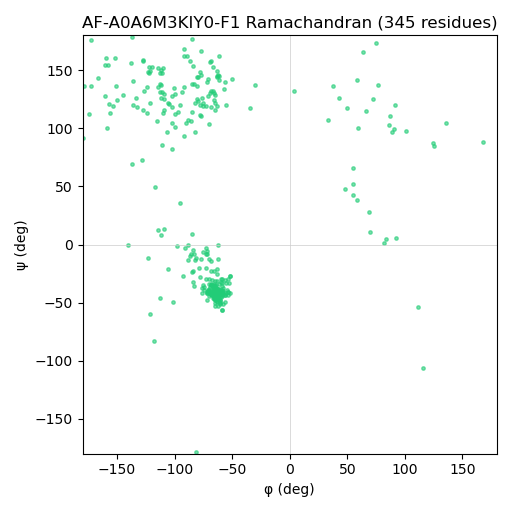 832 C C . ILE A 1 105 ? -21.569 -5.638 7.111 1.00 91.69 105 ILE A C 1
ATOM 834 O O . ILE A 1 105 ? -22.273 -4.779 7.656 1.00 91.69 105 ILE A O 1
ATOM 838 N N . ASP A 1 106 ? -22.063 -6.804 6.685 1.00 87.81 106 ASP A N 1
ATOM 839 C CA . ASP A 1 106 ? -23.478 -7.189 6.804 1.00 87.81 106 ASP A CA 1
ATOM 840 C C . ASP A 1 106 ? -24.418 -6.134 6.167 1.00 87.81 106 ASP A C 1
ATOM 842 O O . ASP A 1 106 ? -25.327 -5.595 6.799 1.00 87.81 106 ASP A O 1
ATOM 846 N N . GLY A 1 107 ? -24.140 -5.767 4.914 1.00 85.00 107 GLY A N 1
ATOM 847 C CA . GLY A 1 107 ? -24.887 -4.781 4.126 1.00 85.00 107 GLY A CA 1
ATOM 848 C C . GLY A 1 107 ? -24.487 -3.322 4.376 1.00 85.00 107 GLY A C 1
ATOM 849 O O . GLY A 1 107 ? -25.145 -2.413 3.871 1.00 85.00 107 GLY A O 1
ATOM 850 N N . THR A 1 108 ? -23.454 -3.067 5.186 1.00 86.12 108 THR A N 1
ATOM 851 C CA . THR A 1 108 ? -22.973 -1.713 5.508 1.00 86.12 108 THR A CA 1
ATOM 852 C C . THR A 1 108 ? -21.610 -1.462 4.862 1.00 86.12 108 THR A C 1
ATOM 854 O O . THR A 1 108 ? -20.629 -2.081 5.285 1.00 86.12 108 THR A O 1
ATOM 857 N N . PRO A 1 109 ? -21.506 -0.548 3.878 1.00 89.19 109 PRO A N 1
ATOM 858 C CA . PRO A 1 109 ? -20.226 -0.206 3.276 1.00 89.19 109 PRO A CA 1
ATOM 859 C C . PRO A 1 109 ? -19.345 0.536 4.286 1.00 89.19 109 PRO A C 1
ATOM 861 O O . PRO A 1 109 ? -19.769 1.490 4.937 1.00 89.19 109 PRO A O 1
ATOM 864 N N . CYS A 1 110 ? -18.099 0.098 4.400 1.00 90.94 110 CYS A N 1
ATOM 865 C CA . CYS A 1 110 ? -17.115 0.603 5.338 1.00 90.94 110 CYS A CA 1
ATOM 866 C C . CYS A 1 110 ? -15.798 0.867 4.611 1.00 90.94 110 CYS A C 1
ATOM 868 O O . CYS A 1 110 ? -15.160 -0.057 4.109 1.00 90.94 110 CYS A O 1
ATOM 870 N N . GLU A 1 111 ? -15.364 2.124 4.605 1.00 90.12 111 GLU A N 1
ATOM 871 C CA . GLU A 1 111 ? -14.060 2.520 4.077 1.00 90.12 111 GLU A CA 1
ATOM 872 C C . GLU A 1 111 ? -13.010 2.554 5.194 1.00 90.12 111 GLU A C 1
ATOM 874 O O . GLU A 1 111 ? -13.218 3.111 6.278 1.00 90.12 111 GLU A O 1
ATOM 879 N N . LEU A 1 112 ? -11.873 1.924 4.918 1.00 90.62 112 LEU A N 1
ATOM 880 C CA . LEU A 1 112 ? -10.724 1.786 5.792 1.00 90.62 112 LEU A CA 1
ATOM 881 C C . LEU A 1 112 ? -9.489 2.326 5.080 1.00 90.62 112 LEU A C 1
ATOM 883 O O . LEU A 1 112 ? -8.989 1.719 4.139 1.00 90.62 112 LEU A O 1
ATOM 887 N N . GLU A 1 113 ? -8.963 3.424 5.598 1.00 88.69 113 GLU A N 1
ATOM 888 C CA . GLU A 1 113 ? -7.662 3.951 5.195 1.00 88.69 113 GLU A CA 1
ATOM 889 C C . GLU A 1 113 ? -6.602 3.537 6.215 1.00 88.69 113 GLU A C 1
ATOM 891 O O . GLU A 1 113 ? -6.814 3.721 7.421 1.00 88.69 113 GLU A O 1
ATOM 896 N N . CYS A 1 114 ? -5.487 2.967 5.771 1.00 84.38 114 CYS A N 1
ATOM 897 C CA . CYS A 1 114 ? -4.403 2.544 6.657 1.00 84.38 114 CYS A CA 1
ATOM 898 C C . CYS A 1 114 ? -3.058 2.437 5.938 1.00 84.38 114 CYS A C 1
ATOM 900 O O . CYS A 1 114 ? -3.030 2.178 4.742 1.00 84.38 114 CYS A O 1
ATOM 902 N N . ASP A 1 115 ? -1.956 2.583 6.669 1.00 83.06 115 ASP A N 1
ATOM 903 C CA . ASP A 1 115 ? -0.609 2.241 6.187 1.00 83.06 115 ASP A CA 1
ATOM 904 C C . ASP A 1 115 ? -0.279 0.743 6.380 1.00 83.06 115 ASP A C 1
ATOM 906 O O . ASP A 1 115 ? -1.074 -0.014 6.948 1.00 83.06 115 ASP A O 1
ATOM 910 N N . ASP A 1 116 ? 0.897 0.301 5.923 1.00 76.69 116 ASP A N 1
ATOM 911 C CA . ASP A 1 116 ? 1.387 -1.081 6.087 1.00 76.69 116 ASP A CA 1
ATOM 912 C C . ASP A 1 116 ? 1.388 -1.561 7.554 1.00 76.69 116 ASP A C 1
ATOM 914 O O . ASP A 1 116 ? 0.971 -2.685 7.865 1.00 76.69 116 ASP A O 1
ATOM 918 N N . LEU A 1 117 ? 1.840 -0.713 8.485 1.00 76.00 117 LEU A N 1
ATOM 919 C CA . LEU A 1 117 ? 1.937 -1.053 9.909 1.00 76.00 117 LEU A CA 1
ATOM 920 C C . LEU A 1 117 ? 0.545 -1.238 10.516 1.00 76.00 117 LEU A C 1
ATOM 922 O O . LEU A 1 117 ? 0.301 -2.185 11.266 1.00 76.00 117 LEU A O 1
ATOM 926 N N . GLN A 1 118 ? -0.381 -0.357 10.165 1.00 85.38 118 GLN A N 1
ATOM 927 C CA . GLN A 1 118 ? -1.770 -0.387 10.588 1.00 85.38 118 GLN A CA 1
ATOM 928 C C . GLN A 1 118 ? -2.520 -1.572 9.979 1.00 85.38 118 GLN A C 1
ATOM 930 O O . GLN A 1 118 ? -3.249 -2.256 10.700 1.00 85.38 118 GLN A O 1
ATOM 935 N N . LEU A 1 119 ? -2.303 -1.866 8.693 1.00 87.25 119 LEU A N 1
ATOM 936 C CA . LEU A 1 119 ? -2.896 -3.015 8.012 1.00 87.25 119 LEU A CA 1
ATOM 937 C C . LEU A 1 119 ? -2.406 -4.336 8.612 1.00 87.25 119 LEU A C 1
ATOM 939 O O . LEU A 1 119 ? -3.182 -5.284 8.735 1.00 87.25 119 LEU A O 1
ATOM 943 N N . SER A 1 120 ? -1.146 -4.398 9.053 1.00 81.75 120 SER A N 1
ATOM 944 C CA . SER A 1 120 ? -0.587 -5.577 9.724 1.00 81.75 120 SER A CA 1
ATOM 945 C C . SER A 1 120 ? -1.174 -5.846 11.116 1.00 81.75 120 SER A C 1
ATOM 947 O O . SER A 1 120 ? -1.009 -6.942 11.658 1.00 81.75 120 SER A O 1
ATOM 949 N N . ASN A 1 121 ? -1.886 -4.872 11.692 1.00 83.88 121 ASN A N 1
ATOM 950 C CA . ASN A 1 121 ? -2.449 -4.961 13.028 1.00 83.88 121 ASN A CA 1
ATOM 951 C C . ASN A 1 121 ? -3.964 -5.260 12.986 1.00 83.88 121 ASN A C 1
ATOM 953 O O . ASN A 1 121 ? -4.761 -4.341 12.769 1.00 83.88 121 ASN A O 1
ATOM 957 N N . PRO A 1 122 ? -4.403 -6.501 13.290 1.00 86.38 122 PRO A N 1
ATOM 958 C CA . PRO A 1 122 ? -5.826 -6.848 13.285 1.00 86.38 122 PRO A CA 1
ATOM 959 C C . PRO A 1 122 ? -6.640 -5.994 14.262 1.00 86.38 122 PRO A C 1
ATOM 961 O O . PRO A 1 122 ? -7.785 -5.656 13.988 1.00 86.38 122 PRO A O 1
ATOM 964 N N . GLU A 1 123 ? -6.061 -5.579 15.390 1.00 84.94 123 GLU A N 1
ATOM 965 C CA . GLU A 1 123 ? -6.785 -4.797 16.396 1.00 84.94 123 GLU A CA 1
ATOM 966 C C . GLU A 1 123 ? -7.095 -3.391 15.902 1.00 84.94 123 GLU A C 1
ATOM 968 O O . GLU A 1 123 ? -8.165 -2.863 16.198 1.00 84.94 123 GLU A O 1
ATOM 973 N N . TYR A 1 124 ? -6.175 -2.797 15.142 1.00 86.88 124 TYR A N 1
ATOM 974 C CA . TYR A 1 124 ? -6.404 -1.508 14.507 1.00 86.88 124 TYR A CA 1
ATOM 975 C C . TYR A 1 124 ? -7.524 -1.620 13.471 1.00 86.88 124 TYR A C 1
ATOM 977 O O . TYR A 1 124 ? -8.515 -0.892 13.543 1.00 86.88 124 TYR A O 1
ATOM 985 N N . VAL A 1 125 ? -7.389 -2.579 12.552 1.00 89.12 125 VAL A N 1
ATOM 986 C CA . VAL A 1 125 ? -8.315 -2.771 11.433 1.00 89.12 125 VAL A CA 1
ATOM 987 C C . VAL A 1 125 ? -9.730 -3.062 11.925 1.00 89.12 125 VAL A C 1
ATOM 989 O O . VAL A 1 125 ? -10.665 -2.357 11.549 1.00 89.12 125 VAL A O 1
ATOM 992 N N . ILE A 1 126 ? -9.890 -4.033 12.827 1.00 88.25 126 ILE A N 1
ATOM 993 C CA . ILE A 1 126 ? -11.204 -4.425 13.342 1.00 88.25 126 ILE A CA 1
ATOM 994 C C . ILE A 1 126 ? -11.851 -3.294 14.133 1.00 88.25 126 ILE A C 1
ATOM 996 O O . ILE A 1 126 ? -13.026 -3.015 13.921 1.00 88.25 126 ILE A O 1
ATOM 1000 N N . ARG A 1 127 ? -11.108 -2.577 14.987 1.00 81.69 127 ARG A N 1
ATOM 1001 C CA . ARG A 1 127 ? -11.676 -1.426 15.711 1.00 81.69 127 ARG A CA 1
ATOM 1002 C C . ARG A 1 127 ? -12.153 -0.340 14.758 1.00 81.69 127 ARG A C 1
ATOM 1004 O O . ARG A 1 127 ? -13.211 0.240 14.980 1.00 81.69 127 ARG A O 1
ATOM 1011 N N . LYS A 1 128 ? -11.388 -0.068 13.699 1.00 85.25 128 LYS A N 1
ATOM 1012 C CA . LYS A 1 128 ? -11.734 0.961 12.719 1.00 85.25 128 LYS A CA 1
ATOM 1013 C C . LYS A 1 128 ? -12.957 0.557 11.892 1.00 85.25 128 LYS A C 1
ATOM 1015 O O . LYS A 1 128 ? -13.854 1.376 11.719 1.00 85.25 128 LYS A O 1
ATOM 1020 N N . MET A 1 129 ? -13.047 -0.709 11.485 1.00 87.06 129 MET A N 1
ATOM 1021 C CA . MET A 1 129 ? -14.235 -1.277 10.839 1.00 87.06 129 MET A CA 1
ATOM 1022 C C . MET A 1 129 ? -15.473 -1.205 11.738 1.00 87.06 129 MET A C 1
ATOM 1024 O O . MET A 1 129 ? -16.505 -0.683 11.324 1.00 87.06 129 MET A O 1
ATOM 1028 N N . GLN A 1 130 ? -15.359 -1.669 12.985 1.00 82.25 130 GLN A N 1
ATOM 1029 C CA . GLN A 1 130 ? -16.452 -1.644 13.960 1.00 82.25 130 GLN A CA 1
ATOM 1030 C C . GLN A 1 130 ? -16.942 -0.215 14.224 1.00 82.25 130 GLN A C 1
ATOM 1032 O O . GLN A 1 130 ? -18.144 0.029 14.297 1.00 82.25 130 GLN A O 1
ATOM 1037 N N . PHE A 1 131 ? -16.015 0.743 14.315 1.00 75.38 131 PHE A N 1
ATOM 1038 C CA . PHE A 1 131 ? -16.332 2.158 14.490 1.00 75.38 131 PHE A CA 1
ATOM 1039 C C . PHE A 1 131 ? -17.080 2.745 13.287 1.00 75.38 131 PHE A C 1
ATOM 1041 O O . PHE A 1 131 ? -18.084 3.430 13.464 1.00 75.38 131 PHE A O 1
ATOM 1048 N N . ARG A 1 132 ? -16.606 2.475 12.066 1.00 78.06 132 ARG A N 1
ATOM 1049 C CA . ARG A 1 132 ? -17.180 3.026 10.829 1.00 78.06 132 ARG A CA 1
ATOM 1050 C C . ARG A 1 132 ? -18.532 2.407 10.485 1.00 78.06 132 ARG A C 1
ATOM 1052 O O . ARG A 1 132 ? -19.438 3.136 10.099 1.00 78.06 132 ARG A O 1
ATOM 1059 N N . ALA A 1 133 ? -18.672 1.095 10.649 1.00 80.50 133 ALA A N 1
ATOM 1060 C CA . ALA A 1 133 ? -19.924 0.392 10.386 1.00 80.50 133 ALA A CA 1
ATOM 1061 C C . ALA A 1 133 ? -20.920 0.472 11.552 1.00 80.50 133 ALA A C 1
ATOM 1063 O O . ALA A 1 133 ? -22.086 0.144 11.365 1.00 80.50 133 ALA A O 1
ATOM 1064 N N . ILE A 1 134 ? -20.482 0.906 12.743 1.00 79.12 134 ILE A N 1
ATOM 1065 C CA . ILE A 1 134 ? -21.287 0.909 13.977 1.00 79.12 134 ILE A CA 1
ATOM 1066 C C . ILE A 1 134 ? -21.839 -0.502 14.259 1.00 79.12 134 ILE A C 1
ATOM 1068 O O . ILE A 1 134 ? -23.002 -0.690 14.608 1.00 79.12 134 ILE A O 1
ATOM 1072 N N . LYS A 1 135 ? -20.993 -1.521 14.077 1.00 79.25 135 LYS A N 1
ATOM 1073 C CA . LYS A 1 135 ? -21.329 -2.932 14.304 1.00 79.25 135 LYS A CA 1
ATOM 1074 C C . LYS A 1 135 ? -20.201 -3.620 15.052 1.00 79.25 135 LYS A C 1
ATOM 1076 O O . LYS A 1 135 ? -19.032 -3.375 14.763 1.00 79.25 135 LYS A O 1
ATOM 1081 N N . LEU A 1 136 ? -20.536 -4.498 15.994 1.00 80.56 136 LEU A N 1
ATOM 1082 C CA . LEU A 1 136 ? -19.551 -5.399 16.582 1.00 80.56 136 LEU A CA 1
ATOM 1083 C C . LEU A 1 136 ? -19.186 -6.463 15.540 1.00 80.56 136 LEU A C 1
ATOM 1085 O O . LEU A 1 136 ? -20.056 -6.941 14.824 1.00 80.56 136 LEU A O 1
ATOM 1089 N N . ILE A 1 137 ? -17.912 -6.829 15.456 1.00 84.12 137 ILE A N 1
ATOM 1090 C CA . ILE A 1 137 ? -17.417 -7.865 14.539 1.00 84.12 137 ILE A CA 1
ATOM 1091 C C . ILE A 1 137 ? -16.747 -8.940 15.379 1.00 84.12 137 ILE A C 1
ATOM 1093 O O . ILE A 1 137 ? -15.794 -8.631 16.101 1.00 84.12 137 ILE A O 1
ATOM 1097 N N . ASP A 1 138 ? -17.223 -10.174 15.267 1.00 84.62 138 ASP A N 1
ATOM 1098 C CA . ASP A 1 138 ? -16.565 -11.339 15.846 1.00 84.62 138 ASP A CA 1
ATOM 1099 C C . ASP A 1 138 ? -15.450 -11.796 14.902 1.00 84.62 138 ASP A C 1
ATOM 1101 O O . ASP A 1 138 ? -15.704 -12.436 13.886 1.00 84.62 138 ASP A O 1
ATOM 1105 N N . CYS A 1 139 ? -14.215 -11.373 15.184 1.00 83.94 139 CYS A N 1
ATOM 1106 C CA . CYS A 1 139 ? -13.060 -11.617 14.325 1.00 83.94 139 CYS A CA 1
ATOM 1107 C C . CYS A 1 139 ? -12.142 -12.695 14.930 1.00 83.94 139 CYS A C 1
ATOM 1109 O O . CYS A 1 139 ? -11.574 -12.470 16.005 1.00 83.94 139 CYS A O 1
ATOM 1111 N N . PRO A 1 140 ? -11.877 -13.811 14.219 1.00 84.94 140 PRO A N 1
ATOM 1112 C CA . PRO A 1 140 ? -11.088 -14.933 14.740 1.00 84.94 140 PRO A CA 1
ATOM 1113 C C . PRO A 1 140 ? -9.598 -14.601 14.909 1.00 84.94 140 PRO A C 1
ATOM 1115 O O . PRO A 1 140 ? -8.853 -15.345 15.550 1.00 84.94 140 PRO A O 1
ATOM 1118 N N . TYR A 1 141 ? -9.145 -13.480 14.345 1.00 84.88 141 TYR A N 1
ATOM 1119 C CA . TYR A 1 141 ? -7.762 -13.008 14.431 1.00 84.88 141 TYR A CA 1
ATOM 1120 C C . TYR A 1 141 ? -7.507 -12.124 15.662 1.00 84.88 141 TYR A C 1
ATOM 1122 O O . TYR A 1 141 ? -6.376 -11.686 15.890 1.00 84.88 141 TYR A O 1
ATOM 1130 N N . MET A 1 142 ? -8.538 -11.879 16.477 1.00 74.19 142 MET A N 1
ATOM 1131 C CA . MET A 1 142 ? -8.455 -11.111 17.716 1.00 74.19 142 MET A CA 1
ATOM 1132 C C . MET A 1 142 ? -8.173 -12.040 18.906 1.00 74.19 142 MET A C 1
ATOM 1134 O O . MET A 1 142 ? -8.771 -13.103 19.042 1.00 74.19 142 MET A O 1
ATOM 1138 N N . GLY A 1 143 ? -7.248 -11.647 19.788 1.00 73.06 143 GLY A N 1
ATOM 1139 C CA . GLY A 1 143 ? -6.938 -12.392 21.016 1.00 73.06 143 GLY A CA 1
ATOM 1140 C C . GLY A 1 143 ? -5.517 -12.951 21.059 1.00 73.06 143 GLY A C 1
ATOM 1141 O O . GLY A 1 143 ? -4.566 -12.208 21.311 1.00 73.06 143 GLY A O 1
ATOM 1142 N N . SER A 1 144 ? -5.370 -14.267 20.878 1.00 74.62 144 SER A N 1
ATOM 1143 C CA . SER A 1 144 ? -4.100 -14.969 21.110 1.00 74.62 144 SER A CA 1
ATOM 1144 C C . SER A 1 144 ? -3.000 -14.560 20.119 1.00 74.62 144 SER A C 1
ATOM 1146 O O . SER A 1 144 ? -3.269 -14.210 18.970 1.00 74.62 144 SER A O 1
ATOM 1148 N N . ALA A 1 145 ? -1.731 -14.666 20.531 1.00 69.88 145 ALA A N 1
ATOM 1149 C CA . ALA A 1 145 ? -0.598 -14.424 19.632 1.00 69.88 145 ALA A CA 1
ATOM 1150 C C . ALA A 1 145 ? -0.607 -15.363 18.408 1.00 69.88 145 ALA A C 1
ATOM 1152 O O . ALA A 1 145 ? -0.163 -14.974 17.331 1.00 69.88 145 ALA A O 1
ATOM 1153 N N . SER A 1 146 ? -1.146 -16.578 18.560 1.00 72.56 146 SER A N 1
ATOM 1154 C CA . SER A 1 146 ? -1.332 -17.526 17.457 1.00 72.56 146 SER A CA 1
ATOM 1155 C C . SER A 1 146 ? -2.402 -17.048 16.473 1.00 72.56 146 SER A C 1
ATOM 1157 O O . SER A 1 146 ? -2.192 -17.102 15.267 1.00 72.56 146 SER A O 1
ATOM 1159 N N . SER A 1 147 ? -3.518 -16.519 16.979 1.00 74.88 147 SER A N 1
ATOM 1160 C CA . SER A 1 147 ? -4.597 -15.953 16.161 1.00 74.88 147 SER A CA 1
ATOM 1161 C C . SER A 1 147 ? -4.106 -14.750 15.352 1.00 74.88 147 SER A C 1
ATOM 1163 O O . SER A 1 147 ? -4.329 -14.679 14.146 1.00 74.88 147 SER A O 1
ATOM 1165 N N . LYS A 1 148 ? -3.341 -13.851 15.987 1.00 76.94 148 LYS A N 1
ATOM 1166 C CA . LYS A 1 148 ? -2.768 -12.663 15.332 1.00 76.94 148 LYS A CA 1
ATOM 1167 C C . LYS A 1 148 ? -1.745 -13.008 14.250 1.00 76.94 148 LYS A C 1
ATOM 1169 O O . LYS A 1 148 ? -1.706 -12.340 13.224 1.00 76.94 148 LYS A O 1
ATOM 1174 N N . LYS A 1 149 ? -0.942 -14.065 14.433 1.00 77.06 149 LYS A N 1
ATOM 1175 C CA . LYS A 1 149 ? 0.004 -14.540 13.402 1.00 77.06 149 LYS A CA 1
ATOM 1176 C C . LYS A 1 149 ? -0.694 -14.943 12.102 1.00 77.06 149 LYS A C 1
ATOM 1178 O O . LYS A 1 149 ? -0.112 -14.788 11.034 1.00 77.06 149 LYS A O 1
ATOM 1183 N N . ASN A 1 150 ? -1.938 -15.411 12.190 1.00 83.19 150 ASN A N 1
ATOM 1184 C CA . ASN A 1 150 ? -2.719 -15.822 11.028 1.00 83.19 150 ASN A CA 1
ATOM 1185 C C . ASN A 1 150 ? -3.440 -14.661 10.326 1.00 83.19 150 ASN A C 1
ATOM 1187 O O . ASN A 1 150 ? -4.016 -14.879 9.267 1.00 83.19 150 ASN A O 1
ATOM 1191 N N . TRP A 1 151 ? -3.384 -13.436 10.858 1.00 88.69 151 TRP A N 1
ATOM 1192 C CA . TRP A 1 151 ? -4.038 -12.264 10.268 1.00 88.69 151 TRP A CA 1
ATOM 1193 C C . TRP A 1 151 ? -3.556 -11.960 8.846 1.00 88.69 151 TRP A C 1
ATOM 1195 O O . TRP A 1 151 ? -4.346 -11.918 7.903 1.00 88.69 151 TRP A O 1
ATOM 1205 N N . ILE A 1 152 ? -2.242 -11.783 8.691 1.00 81.88 152 ILE A N 1
ATOM 1206 C CA . ILE A 1 152 ? -1.614 -11.470 7.405 1.00 81.88 152 ILE A CA 1
ATOM 1207 C C . ILE A 1 152 ? -1.916 -12.571 6.370 1.00 81.88 152 ILE A C 1
ATOM 1209 O O . ILE A 1 152 ? -2.486 -12.254 5.324 1.00 81.88 152 ILE A O 1
ATOM 1213 N N . PRO A 1 153 ? -1.603 -13.859 6.629 1.00 77.00 153 PRO A N 1
ATOM 1214 C CA . PRO A 1 153 ? -1.830 -14.905 5.636 1.00 77.00 153 PRO A CA 1
ATOM 1215 C C . PRO A 1 153 ? -3.309 -15.265 5.435 1.00 77.00 153 PRO A C 1
ATOM 1217 O O . PRO A 1 153 ? -3.670 -15.682 4.338 1.00 77.00 153 PRO A O 1
ATOM 1220 N N . GLY A 1 154 ? -4.152 -15.127 6.463 1.00 78.38 154 GLY A N 1
ATOM 1221 C CA . GLY A 1 154 ? -5.547 -15.580 6.456 1.00 78.38 154 GLY A CA 1
ATOM 1222 C C . GLY A 1 154 ? -6.571 -14.531 6.019 1.00 78.38 154 GLY A C 1
ATOM 1223 O O . GLY A 1 154 ? -7.612 -14.895 5.480 1.00 78.38 154 GLY A O 1
ATOM 1224 N N . ALA A 1 155 ? -6.285 -13.240 6.211 1.00 86.00 155 ALA A N 1
ATOM 1225 C CA . ALA A 1 155 ? -7.181 -12.145 5.834 1.00 86.00 155 ALA A CA 1
ATOM 1226 C C . ALA A 1 155 ? -6.517 -11.182 4.847 1.00 86.00 155 ALA A C 1
ATOM 1228 O O . ALA A 1 155 ? -6.973 -11.052 3.711 1.00 86.00 155 ALA A O 1
ATOM 1229 N N . VAL A 1 156 ? -5.403 -10.558 5.242 1.00 84.88 156 VAL A N 1
ATOM 1230 C CA . VAL A 1 156 ? -4.788 -9.470 4.461 1.00 84.88 156 VAL A CA 1
ATOM 1231 C C . VAL A 1 156 ? -4.374 -9.948 3.075 1.00 84.88 156 VAL A C 1
ATOM 1233 O O . VAL A 1 156 ? -4.747 -9.338 2.077 1.00 84.88 156 VAL A O 1
ATOM 1236 N N . PHE A 1 157 ? -3.684 -11.085 2.974 1.00 82.75 157 PHE A N 1
ATOM 1237 C CA . PHE A 1 157 ? -3.290 -11.642 1.680 1.00 82.75 157 PHE A CA 1
ATOM 1238 C C . PHE A 1 157 ? -4.473 -11.924 0.763 1.00 82.75 157 PHE A C 1
ATOM 1240 O O . PHE A 1 157 ? -4.321 -11.776 -0.442 1.00 82.75 157 PHE A O 1
ATOM 1247 N N . MET A 1 158 ? -5.639 -12.300 1.287 1.00 80.88 158 MET A N 1
ATOM 1248 C CA . MET A 1 158 ? -6.821 -12.527 0.454 1.00 80.88 158 MET A CA 1
ATOM 1249 C C . MET A 1 158 ? -7.343 -11.220 -0.152 1.00 80.88 158 MET A C 1
ATOM 1251 O O . MET A 1 158 ? -7.7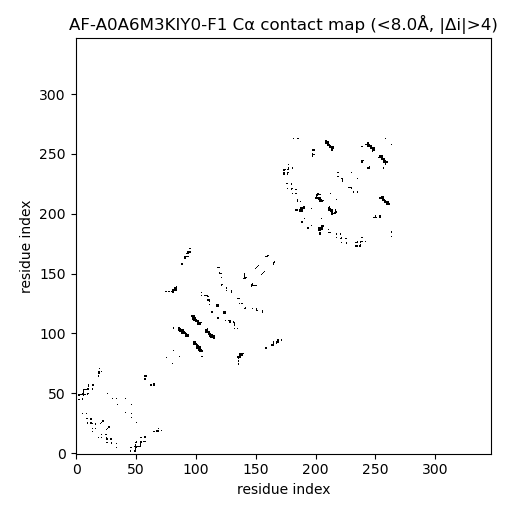66 -11.209 -1.305 1.00 80.88 158 MET A O 1
ATOM 1255 N N . TRP A 1 159 ? -7.250 -10.110 0.581 1.00 85.12 159 TRP A N 1
ATOM 1256 C CA . TRP A 1 159 ? -7.631 -8.783 0.088 1.00 85.12 159 TRP A CA 1
ATOM 1257 C C . TRP A 1 159 ? -6.631 -8.262 -0.943 1.00 85.12 159 TRP A C 1
ATOM 1259 O O . TRP A 1 159 ? -7.017 -7.867 -2.047 1.00 85.12 159 TRP A O 1
ATOM 1269 N N . LEU A 1 160 ? -5.336 -8.355 -0.616 1.00 74.69 160 LEU A N 1
ATOM 1270 C CA . LEU A 1 160 ? -4.247 -7.913 -1.488 1.00 74.69 160 LEU A CA 1
ATOM 1271 C C . LEU A 1 160 ? -4.154 -8.757 -2.769 1.00 74.69 160 LEU A C 1
ATOM 1273 O O . LEU A 1 160 ? -3.842 -8.225 -3.830 1.00 74.69 160 LEU A O 1
ATOM 1277 N N . LYS A 1 161 ? -4.461 -10.062 -2.696 1.00 67.44 161 LYS A N 1
ATOM 1278 C CA . LYS A 1 161 ? -4.503 -10.961 -3.862 1.00 67.44 161 LYS A CA 1
ATOM 1279 C C . LYS A 1 161 ? -5.705 -10.733 -4.772 1.00 67.44 161 LYS A C 1
ATOM 1281 O O . LYS A 1 161 ? -5.740 -11.346 -5.836 1.00 67.44 161 LYS A O 1
ATOM 1286 N N . SER A 1 162 ? -6.676 -9.897 -4.395 1.00 62.72 162 SER A N 1
ATOM 1287 C CA . SER A 1 162 ? -7.762 -9.561 -5.313 1.00 62.72 162 SER A CA 1
ATOM 1288 C C . SER A 1 162 ? -7.179 -8.971 -6.604 1.00 62.72 162 SER A C 1
ATOM 1290 O O . SER A 1 162 ? -6.291 -8.11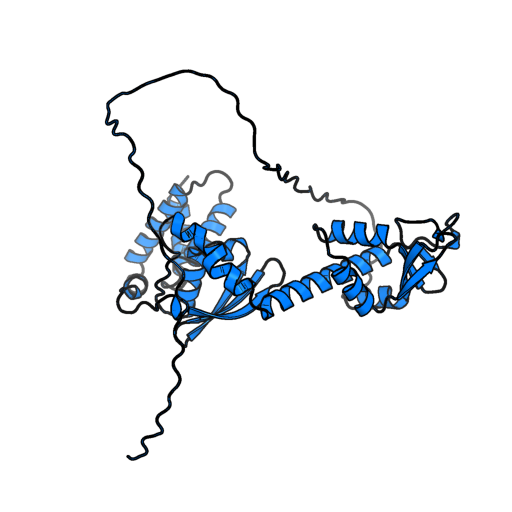4 -6.566 1.00 62.72 162 SER A O 1
ATOM 1292 N N . ASP A 1 163 ? -7.664 -9.429 -7.761 1.00 55.09 163 ASP A N 1
ATOM 1293 C CA . ASP A 1 163 ? -7.121 -9.037 -9.072 1.00 55.09 163 ASP A CA 1
ATOM 1294 C C . ASP A 1 163 ? -7.075 -7.514 -9.261 1.00 55.09 163 ASP A C 1
ATOM 1296 O O . ASP A 1 163 ? -6.182 -6.992 -9.923 1.00 55.09 163 ASP A O 1
ATOM 1300 N N . ARG A 1 164 ? -7.996 -6.786 -8.619 1.00 54.81 164 ARG A N 1
ATOM 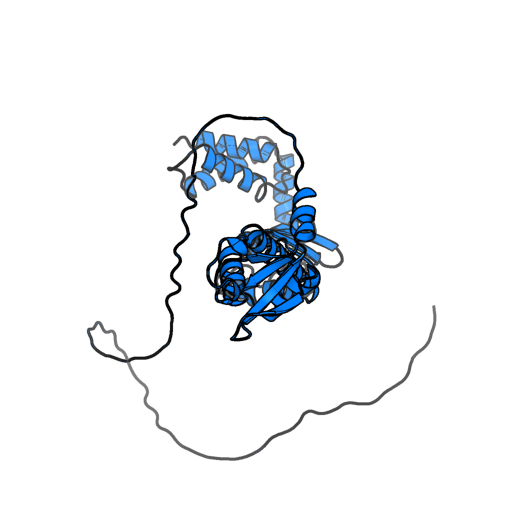1301 C CA . ARG A 1 164 ? -8.064 -5.320 -8.648 1.00 54.81 164 ARG A CA 1
ATOM 1302 C C . ARG A 1 164 ? -6.935 -4.646 -7.865 1.00 54.81 164 ARG A C 1
ATOM 1304 O O . ARG A 1 164 ? -6.381 -3.670 -8.360 1.00 54.81 164 ARG A O 1
ATOM 1311 N N . MET A 1 165 ? -6.552 -5.165 -6.696 1.00 59.06 165 MET A N 1
ATOM 1312 C CA . MET A 1 165 ? -5.403 -4.632 -5.951 1.00 59.06 165 MET A CA 1
ATOM 1313 C C . MET A 1 165 ? -4.077 -5.029 -6.587 1.00 59.06 165 MET A C 1
ATOM 1315 O O . MET A 1 165 ? -3.191 -4.189 -6.695 1.00 59.06 165 MET A O 1
ATOM 1319 N N . ASN A 1 166 ? -3.958 -6.259 -7.091 1.00 60.72 166 ASN A N 1
ATOM 1320 C CA . ASN A 1 166 ? -2.795 -6.657 -7.883 1.00 60.72 166 ASN A CA 1
ATOM 1321 C C . ASN A 1 166 ? -2.630 -5.771 -9.125 1.00 60.72 166 ASN A C 1
ATOM 1323 O O . ASN A 1 166 ? -1.508 -5.399 -9.466 1.00 60.72 166 ASN A O 1
ATOM 1327 N N . HIS A 1 167 ? -3.734 -5.406 -9.785 1.00 59.25 167 HIS A N 1
ATOM 1328 C CA . HIS A 1 167 ? -3.711 -4.456 -10.893 1.00 59.25 167 HIS A CA 1
ATOM 1329 C C . HIS A 1 167 ? -3.260 -3.065 -10.429 1.00 59.25 167 HIS A C 1
ATOM 1331 O O . HIS A 1 167 ? -2.373 -2.497 -11.049 1.00 59.25 167 HIS A O 1
ATOM 1337 N N . ALA A 1 168 ? -3.796 -2.537 -9.325 1.00 59.28 168 ALA A N 1
ATOM 1338 C CA . ALA A 1 168 ? -3.405 -1.224 -8.800 1.00 59.28 168 ALA A CA 1
ATOM 1339 C C . ALA A 1 168 ? -1.924 -1.166 -8.375 1.00 59.28 168 ALA A C 1
ATOM 1341 O O . ALA A 1 168 ? -1.200 -0.264 -8.781 1.00 59.28 168 ALA A O 1
ATOM 1342 N N . VAL A 1 169 ? -1.435 -2.171 -7.639 1.00 64.50 169 VAL A N 1
ATOM 1343 C CA . VAL A 1 169 ? -0.013 -2.298 -7.264 1.00 64.50 169 VAL A CA 1
ATOM 1344 C C . VAL A 1 169 ? 0.871 -2.379 -8.507 1.00 64.50 169 VAL A C 1
ATOM 1346 O O . VAL A 1 169 ? 1.955 -1.796 -8.544 1.00 64.50 169 VAL A O 1
ATOM 1349 N N . ARG A 1 170 ? 0.423 -3.109 -9.535 1.00 66.44 170 ARG A N 1
ATOM 1350 C CA . ARG A 1 170 ? 1.155 -3.238 -10.793 1.00 66.44 170 ARG A CA 1
ATOM 1351 C C . ARG A 1 170 ? 1.201 -1.924 -11.566 1.00 66.44 170 ARG A C 1
ATOM 1353 O O . ARG A 1 170 ? 2.261 -1.641 -12.108 1.00 66.44 170 ARG A O 1
ATOM 1360 N N . GLU A 1 171 ? 0.111 -1.163 -11.615 1.00 72.75 171 GLU A N 1
ATOM 1361 C CA . GLU A 1 171 ? 0.071 0.157 -12.260 1.00 72.75 171 GLU A CA 1
ATOM 1362 C C . GLU A 1 171 ? 0.966 1.158 -11.519 1.00 72.75 171 GLU A C 1
ATOM 1364 O O . GLU A 1 171 ? 1.845 1.737 -12.141 1.00 72.75 171 GLU A O 1
ATOM 1369 N N . ASN A 1 172 ? 0.891 1.248 -10.188 1.00 74.94 172 ASN A N 1
ATOM 1370 C CA . ASN A 1 172 ? 1.786 2.133 -9.427 1.00 74.94 172 ASN A CA 1
ATOM 1371 C C . ASN A 1 172 ? 3.262 1.763 -9.603 1.00 74.94 172 ASN A C 1
ATOM 1373 O O . ASN A 1 172 ? 4.126 2.623 -9.758 1.00 74.94 172 ASN A O 1
ATOM 1377 N N . LEU A 1 173 ? 3.574 0.462 -9.583 1.00 79.19 173 LEU A N 1
ATOM 1378 C CA . LEU A 1 173 ? 4.934 0.001 -9.840 1.00 79.19 173 LEU A CA 1
ATOM 1379 C C . LEU A 1 173 ? 5.357 0.297 -11.281 1.00 79.19 173 LEU A C 1
ATOM 1381 O O . LEU A 1 173 ? 6.523 0.597 -11.525 1.00 79.19 173 LEU A O 1
ATOM 1385 N N . LEU A 1 174 ? 4.436 0.187 -12.237 1.00 83.31 174 LEU A N 1
ATOM 1386 C CA . LEU A 1 174 ? 4.681 0.524 -13.631 1.00 83.31 174 LEU A CA 1
ATOM 1387 C C . LEU A 1 174 ? 4.991 2.017 -13.781 1.00 83.31 174 LEU A C 1
ATOM 1389 O O . LEU A 1 174 ? 5.943 2.346 -14.484 1.00 83.31 174 LEU A O 1
ATOM 1393 N N . ASP A 1 175 ? 4.268 2.888 -13.082 1.00 83.44 175 ASP A N 1
ATOM 1394 C CA . ASP A 1 175 ? 4.497 4.333 -13.083 1.00 83.44 175 ASP A CA 1
ATOM 1395 C C . ASP A 1 175 ? 5.831 4.701 -12.426 1.00 83.44 175 ASP A C 1
ATOM 1397 O O . ASP A 1 175 ? 6.648 5.375 -13.051 1.00 83.44 175 ASP A O 1
ATOM 1401 N N . ALA A 1 176 ? 6.156 4.126 -11.264 1.00 83.19 176 ALA A N 1
ATOM 1402 C CA . ALA A 1 176 ? 7.471 4.303 -10.638 1.00 83.19 176 ALA A CA 1
ATOM 1403 C C . ALA A 1 176 ? 8.628 3.825 -11.544 1.00 83.19 176 ALA A C 1
ATOM 1405 O O . ALA A 1 176 ? 9.713 4.413 -11.581 1.00 83.19 176 ALA A O 1
ATOM 1406 N N . VAL A 1 177 ? 8.413 2.748 -12.311 1.00 87.69 177 VAL A N 1
ATOM 1407 C CA . VAL A 1 177 ? 9.388 2.271 -13.302 1.00 87.69 177 VAL A CA 1
ATOM 1408 C C . VAL A 1 177 ? 9.507 3.247 -14.477 1.00 87.69 177 VAL A C 1
ATOM 1410 O O . VAL A 1 177 ? 10.630 3.486 -14.920 1.00 87.69 177 VAL A O 1
ATOM 1413 N N . LYS A 1 178 ? 8.406 3.832 -14.974 1.00 91.00 178 LYS A N 1
ATOM 1414 C CA . LYS A 1 178 ? 8.448 4.864 -16.028 1.00 91.00 178 LYS A CA 1
ATOM 1415 C C . LYS A 1 178 ? 9.231 6.090 -15.575 1.00 91.00 178 LYS A C 1
ATOM 1417 O O . LYS A 1 178 ? 10.148 6.497 -16.282 1.00 91.00 178 LYS A O 1
ATOM 1422 N N . GLU A 1 179 ? 8.934 6.619 -14.392 1.00 89.06 179 GLU A N 1
ATOM 1423 C CA . GLU A 1 179 ? 9.648 7.767 -13.823 1.00 89.06 179 GLU A CA 1
ATOM 1424 C C . GLU A 1 179 ? 11.150 7.490 -13.717 1.00 89.06 179 GLU A C 1
ATOM 1426 O O . GLU A 1 179 ? 11.977 8.303 -14.129 1.00 89.06 179 GLU A O 1
ATOM 1431 N N . SER A 1 180 ? 11.527 6.293 -13.254 1.00 91.00 180 SER A N 1
ATOM 1432 C CA . SER A 1 180 ? 12.935 5.905 -13.178 1.00 91.00 180 SER A CA 1
ATOM 1433 C C . SER A 1 180 ? 13.608 5.787 -14.553 1.00 91.00 180 SER A C 1
ATOM 1435 O O . SER A 1 180 ? 14.788 6.127 -14.682 1.00 91.00 180 SER A O 1
ATOM 1437 N N . ILE A 1 181 ? 12.889 5.318 -15.580 1.00 94.19 181 ILE A N 1
ATOM 1438 C CA . ILE A 1 181 ? 13.384 5.285 -16.965 1.00 94.19 181 ILE A CA 1
ATOM 1439 C C . ILE A 1 181 ? 13.607 6.714 -17.481 1.00 94.19 181 ILE A C 1
ATOM 1441 O O . ILE A 1 181 ? 14.635 6.974 -18.109 1.00 94.19 181 ILE A O 1
ATOM 1445 N N . LEU A 1 182 ? 12.684 7.639 -17.205 1.00 92.44 182 LEU A N 1
ATOM 1446 C CA . LEU A 1 182 ? 12.797 9.041 -17.611 1.00 92.44 182 LEU A CA 1
ATOM 1447 C C . LEU A 1 182 ? 13.959 9.750 -16.899 1.00 92.44 182 LEU A C 1
ATOM 1449 O O . LEU A 1 182 ? 14.766 10.391 -17.569 1.00 92.44 182 LEU A O 1
ATOM 1453 N N . ASP A 1 183 ? 14.125 9.568 -15.584 1.00 90.81 183 ASP A N 1
ATOM 1454 C CA . ASP A 1 183 ? 15.278 10.106 -14.834 1.00 90.81 183 ASP A CA 1
ATOM 1455 C C . ASP A 1 183 ? 16.612 9.592 -15.394 1.00 90.81 183 ASP A C 1
ATOM 1457 O O . ASP A 1 183 ? 17.571 10.355 -15.541 1.00 90.81 183 ASP A O 1
ATOM 1461 N N . TYR A 1 184 ? 16.673 8.311 -15.768 1.00 93.12 184 TYR A N 1
ATOM 1462 C CA . TYR A 1 184 ? 17.845 7.762 -16.444 1.00 93.12 184 TYR A CA 1
ATOM 1463 C C . TYR A 1 184 ? 18.082 8.446 -17.797 1.00 93.12 184 TYR A C 1
ATOM 1465 O O . TYR A 1 184 ? 19.200 8.870 -18.088 1.00 93.12 184 TYR A O 1
ATOM 1473 N N . ALA A 1 185 ? 17.034 8.599 -18.610 1.00 91.50 185 ALA A N 1
ATOM 1474 C CA . ALA A 1 185 ? 17.110 9.224 -19.928 1.00 91.50 185 ALA A CA 1
ATOM 1475 C C . ALA A 1 185 ? 17.530 10.706 -19.878 1.00 91.50 185 ALA A C 1
ATOM 1477 O O . ALA A 1 185 ? 18.135 11.189 -20.832 1.00 91.50 185 ALA A O 1
ATOM 1478 N N . MET A 1 186 ? 17.284 11.408 -18.766 1.00 87.69 186 MET A N 1
ATOM 1479 C CA . MET A 1 186 ? 17.634 12.823 -18.566 1.00 87.69 186 MET A CA 1
ATOM 1480 C C . MET A 1 186 ? 19.130 13.101 -18.379 1.00 87.69 186 MET A C 1
ATOM 1482 O O . MET A 1 186 ? 19.538 14.262 -18.343 1.00 87.69 186 MET A O 1
ATOM 1486 N N . ARG A 1 187 ? 19.974 12.067 -18.292 1.00 85.12 187 ARG A N 1
ATOM 1487 C CA . ARG A 1 187 ? 21.428 12.220 -18.112 1.00 85.12 187 ARG A CA 1
ATOM 1488 C C . ARG A 1 187 ? 22.224 11.665 -19.297 1.00 85.12 187 ARG A C 1
ATOM 1490 O O . ARG A 1 187 ? 23.124 10.852 -19.076 1.00 85.12 187 ARG A O 1
ATOM 1497 N N . PRO A 1 188 ? 21.896 12.023 -20.554 1.00 89.44 188 PRO A N 1
ATOM 1498 C CA . PRO A 1 188 ? 22.590 11.447 -21.682 1.00 89.44 188 PRO A CA 1
ATOM 1499 C C . PRO A 1 188 ? 23.963 12.096 -21.858 1.00 89.44 188 PRO A C 1
ATOM 1501 O O . PRO A 1 188 ? 24.150 13.292 -21.643 1.00 89.44 188 PRO A O 1
ATOM 1504 N N . LEU A 1 189 ? 24.917 11.297 -22.309 1.00 90.12 189 LEU A N 1
ATOM 1505 C CA . LEU A 1 189 ? 26.187 11.769 -22.832 1.00 90.12 189 LEU A CA 1
ATOM 1506 C C . LEU A 1 189 ? 26.010 12.151 -24.307 1.00 90.12 189 LEU A C 1
ATOM 1508 O O . LEU A 1 189 ? 25.357 11.425 -25.065 1.00 90.12 189 LEU A O 1
ATOM 1512 N N . ASP A 1 190 ? 26.605 13.261 -24.735 1.00 89.44 190 ASP A N 1
ATOM 1513 C CA . ASP A 1 190 ? 26.560 13.669 -26.140 1.00 89.44 190 ASP A CA 1
ATOM 1514 C C . ASP A 1 190 ? 27.384 12.711 -27.006 1.00 89.44 190 ASP A C 1
ATOM 1516 O O . ASP A 1 190 ? 28.542 12.421 -26.704 1.00 89.44 190 ASP A O 1
ATOM 1520 N N . PHE A 1 191 ? 26.793 12.221 -28.099 1.00 89.19 191 PHE A N 1
ATOM 1521 C CA . PHE A 1 191 ? 27.411 11.221 -28.976 1.00 89.19 191 PHE A CA 1
ATOM 1522 C C . PHE A 1 191 ? 28.821 11.605 -29.445 1.00 89.19 191 PHE A C 1
ATOM 1524 O O . PHE A 1 191 ? 29.721 10.766 -29.459 1.00 89.19 191 PHE A O 1
ATOM 1531 N N . GLU A 1 192 ? 29.017 12.878 -29.792 1.00 88.38 192 GLU A N 1
ATOM 1532 C CA . GLU A 1 192 ? 30.281 13.422 -30.304 1.00 88.38 192 GLU A CA 1
ATOM 1533 C C . GLU A 1 192 ? 31.397 13.449 -29.249 1.00 88.38 192 GLU A C 1
ATOM 1535 O O . GLU A 1 192 ? 32.577 13.432 -29.594 1.00 88.38 192 GLU A O 1
ATOM 1540 N N . ALA A 1 193 ? 31.040 13.443 -27.962 1.00 86.38 193 ALA A N 1
ATOM 1541 C CA . ALA A 1 193 ? 31.988 13.507 -26.854 1.00 86.38 193 ALA A CA 1
ATOM 1542 C C . ALA A 1 193 ? 32.534 12.127 -26.437 1.00 86.38 193 ALA A C 1
ATOM 1544 O O . ALA A 1 193 ? 33.440 12.047 -25.605 1.00 86.38 193 ALA A O 1
ATOM 1545 N N . ILE A 1 194 ? 31.999 11.029 -26.984 1.00 86.56 194 ILE A N 1
ATOM 1546 C CA . ILE A 1 194 ? 32.312 9.668 -26.534 1.00 86.56 194 ILE A CA 1
ATOM 1547 C C . ILE A 1 194 ? 33.152 8.935 -27.577 1.00 86.56 194 ILE A C 1
ATOM 1549 O O . ILE A 1 194 ? 32.780 8.795 -28.739 1.00 86.56 194 ILE A O 1
ATOM 1553 N N . VAL A 1 195 ? 34.260 8.339 -27.137 1.00 84.62 195 VAL A N 1
ATOM 1554 C CA . VAL A 1 195 ? 35.004 7.374 -27.953 1.00 84.62 195 VAL A CA 1
ATOM 1555 C C . VAL A 1 195 ? 34.239 6.048 -27.970 1.00 84.62 195 VAL A C 1
ATOM 1557 O O . VAL A 1 195 ? 34.041 5.432 -26.926 1.00 84.62 195 VAL A O 1
ATOM 1560 N N . ARG A 1 196 ? 33.829 5.592 -29.163 1.00 86.06 196 ARG A N 1
ATOM 1561 C CA . ARG A 1 196 ? 33.011 4.375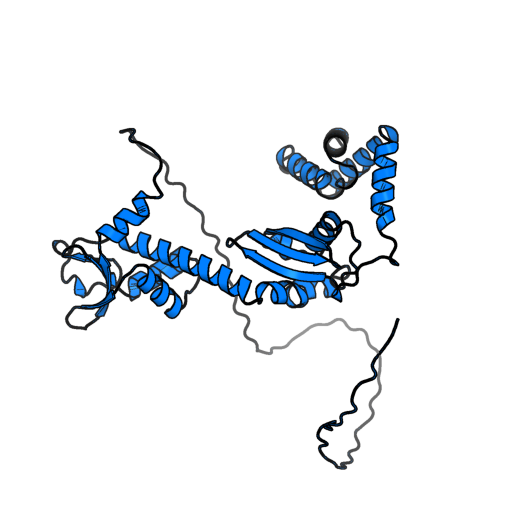 -29.375 1.00 86.06 196 ARG A CA 1
ATOM 1562 C C . ARG A 1 196 ? 31.701 4.389 -28.563 1.00 86.06 196 ARG A C 1
ATOM 1564 O O . ARG A 1 196 ? 31.494 3.532 -27.703 1.00 86.06 196 ARG A O 1
ATOM 1571 N N . PRO A 1 197 ? 30.776 5.312 -28.867 1.00 86.69 197 PRO A N 1
ATOM 1572 C CA . PRO A 1 197 ? 29.527 5.484 -28.119 1.00 86.69 197 PRO A CA 1
ATOM 1573 C C . PRO A 1 197 ? 28.733 4.176 -28.001 1.00 86.69 197 PRO A C 1
ATOM 1575 O O . PRO A 1 197 ? 28.279 3.805 -26.925 1.00 86.69 197 PRO A O 1
ATOM 1578 N N . TRP A 1 198 ? 28.667 3.385 -29.070 1.00 90.06 198 TRP A N 1
ATOM 1579 C CA . TRP A 1 198 ? 27.910 2.130 -29.080 1.00 90.06 198 TRP A CA 1
ATOM 1580 C C . TRP A 1 198 ? 28.511 0.984 -28.258 1.00 90.06 198 TRP A C 1
ATOM 1582 O O . TRP A 1 198 ? 27.855 -0.047 -28.089 1.00 90.06 198 TRP A O 1
ATOM 1592 N N . ASP A 1 199 ? 29.728 1.144 -27.738 1.00 87.31 199 ASP A N 1
ATOM 1593 C CA . ASP A 1 199 ? 30.327 0.183 -26.816 1.00 87.31 199 ASP A CA 1
ATOM 1594 C C . ASP A 1 199 ? 29.944 0.459 -25.353 1.00 87.31 199 ASP A C 1
ATOM 1596 O O . ASP A 1 199 ? 30.154 -0.418 -24.509 1.00 87.31 199 ASP A O 1
ATOM 1600 N N . GLN A 1 200 ? 29.316 1.599 -25.050 1.00 81.12 200 GLN A N 1
ATOM 1601 C CA . GLN A 1 200 ? 28.834 1.923 -23.709 1.00 81.12 200 GLN A CA 1
ATOM 1602 C C . GLN A 1 200 ? 27.754 0.946 -23.234 1.00 81.12 200 GLN A C 1
ATOM 1604 O O . GLN A 1 200 ? 26.926 0.452 -24.002 1.00 81.12 200 GLN A O 1
ATOM 1609 N N . ILE A 1 201 ? 27.780 0.651 -21.934 1.00 86.38 201 ILE A N 1
ATOM 1610 C CA . ILE A 1 201 ? 26.814 -0.246 -21.278 1.00 86.38 201 ILE A CA 1
ATOM 1611 C C . ILE A 1 201 ? 26.074 0.420 -20.122 1.00 86.38 201 ILE A C 1
ATOM 1613 O O . ILE A 1 201 ? 25.120 -0.170 -19.622 1.00 86.38 201 ILE A O 1
ATOM 1617 N N . LYS A 1 202 ? 26.529 1.599 -19.684 1.00 88.88 202 LYS A N 1
ATOM 1618 C CA . LYS A 1 202 ? 26.145 2.190 -18.403 1.00 88.88 202 LYS A CA 1
ATOM 1619 C C . LYS A 1 202 ? 25.306 3.446 -18.542 1.00 88.88 202 LYS A C 1
ATOM 1621 O O . LYS A 1 202 ? 24.311 3.539 -17.835 1.00 88.88 202 LYS A O 1
ATOM 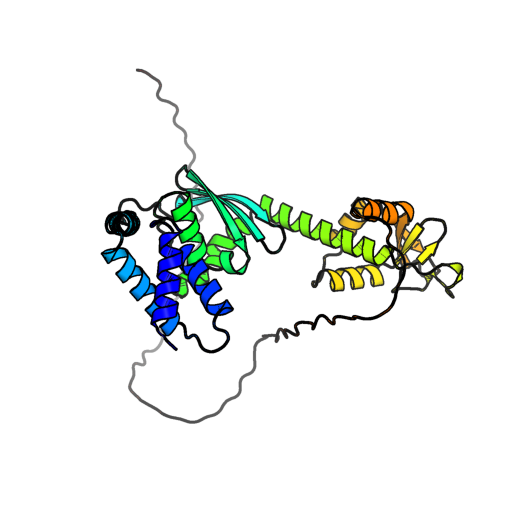1626 N N . ASP A 1 203 ? 25.693 4.369 -19.412 1.00 91.25 203 ASP A N 1
ATOM 1627 C CA . ASP A 1 203 ? 25.100 5.705 -19.476 1.00 91.25 203 ASP A CA 1
ATOM 1628 C C . ASP A 1 203 ? 24.315 5.891 -20.791 1.00 91.25 203 ASP A C 1
ATOM 1630 O O . ASP A 1 203 ? 24.685 5.288 -21.808 1.00 91.25 203 ASP A O 1
ATOM 1634 N N . PRO A 1 204 ? 23.219 6.674 -20.790 1.00 93.56 204 PRO A N 1
ATOM 1635 C CA . PRO A 1 204 ? 22.460 6.963 -21.999 1.00 93.56 204 PRO A CA 1
ATOM 1636 C C . PRO A 1 204 ? 23.255 7.855 -22.953 1.00 93.56 204 PRO A C 1
ATOM 1638 O O . PRO A 1 204 ? 24.142 8.596 -22.539 1.00 93.56 204 PRO A O 1
ATOM 1641 N N . ILE A 1 205 ? 22.916 7.808 -24.239 1.00 93.88 205 ILE A N 1
ATOM 1642 C CA . ILE A 1 205 ? 23.621 8.547 -25.294 1.00 93.88 205 ILE A CA 1
ATOM 1643 C C . ILE A 1 205 ? 22.621 9.368 -26.093 1.00 93.88 205 ILE A C 1
ATOM 1645 O O . ILE A 1 205 ? 21.612 8.829 -26.544 1.00 93.88 205 ILE A O 1
ATOM 1649 N N . ARG A 1 206 ? 22.910 10.648 -26.321 1.00 92.56 206 ARG A N 1
ATOM 1650 C CA . ARG A 1 206 ? 22.095 11.522 -27.167 1.00 92.56 206 ARG A CA 1
ATOM 1651 C C . ARG A 1 206 ? 22.658 11.569 -28.582 1.00 92.56 206 ARG A C 1
ATOM 1653 O O . ARG A 1 206 ? 23.782 12.014 -28.778 1.00 92.56 206 ARG A O 1
ATOM 1660 N N . GLU A 1 207 ? 21.864 11.157 -29.567 1.00 91.94 207 GLU A N 1
ATOM 1661 C CA . GLU A 1 207 ? 22.211 11.216 -30.994 1.00 91.94 207 GLU A CA 1
ATOM 1662 C C . GLU A 1 207 ? 20.952 11.518 -31.823 1.00 91.94 207 GLU A C 1
ATOM 1664 O O . GLU A 1 207 ? 19.939 10.829 -31.698 1.00 91.94 207 GLU A O 1
ATOM 1669 N N . GLY A 1 208 ? 21.014 12.532 -32.694 1.00 83.38 208 GLY A N 1
ATOM 1670 C CA . GLY A 1 208 ? 20.006 12.756 -33.739 1.00 83.38 208 GLY A CA 1
ATOM 1671 C C . GLY A 1 208 ? 18.568 12.942 -33.238 1.00 83.38 208 GLY A C 1
ATOM 1672 O O . GLY A 1 208 ? 17.646 12.417 -33.851 1.00 83.38 208 GLY A O 1
ATOM 1673 N N . GLY A 1 209 ? 18.375 13.636 -32.111 1.00 86.81 209 GLY A N 1
ATOM 1674 C CA . GLY A 1 209 ? 17.050 13.858 -31.506 1.00 86.81 209 GLY A CA 1
ATOM 1675 C C . GLY A 1 209 ? 16.524 12.692 -30.659 1.00 86.81 209 GLY A C 1
ATOM 1676 O O . GLY A 1 209 ? 15.435 12.783 -30.097 1.00 86.81 209 GLY A O 1
ATOM 1677 N N . PHE A 1 210 ? 17.300 11.616 -30.514 1.00 92.56 210 PHE A N 1
ATOM 1678 C CA . PHE A 1 210 ? 16.963 10.468 -29.678 1.00 92.56 210 PHE A CA 1
ATOM 1679 C C . PHE A 1 210 ? 17.926 10.330 -28.501 1.00 92.56 210 PHE A C 1
ATOM 1681 O O . PHE A 1 210 ? 19.104 10.686 -28.585 1.00 92.56 210 PHE A O 1
ATOM 1688 N N . ILE A 1 211 ? 17.421 9.742 -27.419 1.00 94.00 211 ILE A N 1
ATOM 1689 C CA . ILE A 1 211 ? 18.217 9.222 -26.312 1.00 94.00 211 ILE A CA 1
ATOM 1690 C C . ILE A 1 211 ? 18.239 7.700 -26.424 1.00 94.00 211 ILE A C 1
ATOM 1692 O O . ILE A 1 211 ? 17.194 7.050 -26.401 1.00 94.00 211 ILE A O 1
ATOM 1696 N N . TYR A 1 212 ? 19.434 7.131 -26.535 1.00 94.56 212 TYR A N 1
ATOM 1697 C CA . TYR A 1 212 ? 19.693 5.699 -26.582 1.00 94.56 212 TYR A CA 1
ATOM 1698 C C . TYR A 1 212 ? 20.150 5.207 -25.211 1.00 94.56 212 TYR A C 1
ATOM 1700 O O . TYR A 1 212 ? 21.248 5.511 -24.755 1.00 94.56 212 TYR A O 1
ATOM 1708 N N . MET A 1 213 ? 19.315 4.400 -24.569 1.00 95.38 213 MET A N 1
ATOM 1709 C CA . MET A 1 213 ? 19.544 3.832 -23.245 1.00 95.38 213 MET A CA 1
ATOM 1710 C C . MET A 1 213 ? 20.105 2.410 -23.367 1.00 95.38 213 MET A C 1
ATOM 1712 O O . MET A 1 213 ? 19.387 1.524 -23.847 1.00 95.38 213 MET A O 1
ATOM 1716 N N . PRO A 1 214 ? 21.356 2.134 -22.959 1.00 94.31 214 PRO A N 1
ATOM 1717 C CA . PRO A 1 214 ? 21.882 0.775 -22.973 1.00 94.31 214 PRO A CA 1
ATOM 1718 C C . PRO A 1 214 ? 21.110 -0.099 -21.979 1.00 94.31 214 PRO A C 1
ATOM 1720 O O . PRO A 1 214 ? 20.984 0.229 -20.801 1.00 94.31 214 PRO A O 1
ATOM 1723 N N . SER A 1 215 ? 20.620 -1.253 -22.441 1.00 92.50 215 SER A N 1
ATOM 1724 C CA . SER A 1 215 ? 19.775 -2.144 -21.628 1.00 92.50 215 SER A CA 1
ATOM 1725 C C . SER A 1 215 ? 20.385 -2.545 -20.266 1.00 92.50 215 SER A C 1
ATOM 1727 O O . SER A 1 215 ? 19.630 -2.561 -19.292 1.00 92.50 215 SER A O 1
ATOM 1729 N N . PRO A 1 216 ? 21.697 -2.852 -20.143 1.00 91.56 216 PRO A N 1
ATOM 1730 C CA . PRO A 1 216 ? 22.302 -3.176 -18.847 1.00 91.56 216 PRO A CA 1
ATOM 1731 C C . PRO A 1 216 ? 22.281 -2.003 -17.855 1.00 91.56 216 PRO A C 1
ATOM 1733 O O . PRO A 1 216 ? 21.871 -2.183 -16.706 1.00 91.56 216 PRO A O 1
ATOM 1736 N N . GLY A 1 217 ? 22.681 -0.808 -18.300 1.00 92.06 217 GLY A N 1
ATOM 1737 C CA . GLY A 1 217 ? 22.702 0.410 -17.490 1.00 92.06 217 GLY A CA 1
ATOM 1738 C C . GLY A 1 217 ? 21.307 0.819 -17.040 1.00 92.06 217 GLY A C 1
ATOM 1739 O O . GLY A 1 217 ? 21.096 1.053 -15.852 1.00 92.06 217 GLY A O 1
ATOM 1740 N N . LEU A 1 218 ? 20.339 0.768 -17.959 1.00 93.44 218 LEU A N 1
ATOM 1741 C CA . LEU A 1 218 ? 18.937 1.050 -17.663 1.00 93.44 218 LEU A CA 1
ATOM 1742 C C . LEU A 1 218 ? 18.379 0.120 -16.578 1.00 93.44 218 LEU A C 1
ATOM 1744 O O . LEU A 1 218 ? 17.828 0.590 -15.588 1.00 93.44 218 LEU A O 1
ATOM 1748 N N . SER A 1 219 ? 18.547 -1.200 -16.732 1.00 91.69 219 SER A N 1
ATOM 1749 C CA . SER A 1 219 ? 18.053 -2.177 -15.747 1.00 91.69 219 SER A CA 1
ATOM 1750 C C . SER A 1 219 ? 18.670 -1.936 -14.371 1.00 91.69 219 SER A C 1
ATOM 1752 O O . SER A 1 219 ? 17.970 -1.938 -13.363 1.00 91.69 219 SER A O 1
ATOM 1754 N N . THR A 1 220 ? 19.980 -1.677 -14.338 1.00 92.50 220 THR A N 1
ATOM 1755 C CA . THR A 1 220 ? 20.715 -1.398 -13.098 1.00 92.50 220 THR A CA 1
ATOM 1756 C C . THR A 1 220 ? 20.193 -0.135 -12.410 1.00 92.50 220 THR A C 1
ATOM 1758 O O . THR A 1 220 ? 19.998 -0.140 -11.196 1.00 92.50 220 THR A O 1
ATOM 1761 N N . HIS A 1 221 ? 19.932 0.933 -13.171 1.00 92.19 221 HIS A N 1
ATOM 1762 C CA . HIS A 1 221 ? 19.378 2.176 -12.633 1.00 92.19 221 HIS A CA 1
ATOM 1763 C C . HIS A 1 221 ? 17.972 1.975 -12.075 1.00 92.19 221 HIS A C 1
ATOM 1765 O O . HIS A 1 221 ? 17.716 2.347 -10.934 1.00 92.19 221 HIS A O 1
ATOM 1771 N N . VAL A 1 222 ? 17.094 1.306 -12.828 1.00 91.56 222 VAL A N 1
ATOM 1772 C CA . VAL A 1 222 ? 15.714 1.035 -12.401 1.00 91.56 222 VAL A CA 1
ATOM 1773 C C . VAL A 1 222 ? 15.680 0.216 -11.112 1.00 91.56 222 VAL A C 1
ATOM 1775 O O . VAL A 1 222 ? 14.950 0.570 -10.188 1.00 91.56 222 VAL A O 1
ATOM 1778 N N . HIS A 1 223 ? 16.491 -0.840 -10.989 1.00 88.88 223 HIS A N 1
ATOM 1779 C CA . HIS A 1 223 ? 16.560 -1.620 -9.743 1.00 88.88 223 HIS A CA 1
ATOM 1780 C C . HIS A 1 223 ? 17.041 -0.782 -8.562 1.00 88.88 223 HIS A C 1
ATOM 1782 O O . HIS A 1 223 ? 16.504 -0.888 -7.461 1.00 88.88 223 HIS A O 1
ATOM 1788 N N . LYS A 1 224 ? 18.033 0.083 -8.799 1.00 88.69 224 LYS A N 1
ATOM 1789 C CA . LYS A 1 224 ? 18.572 0.966 -7.768 1.00 88.69 224 LYS A CA 1
ATOM 1790 C C . LYS A 1 224 ? 17.541 1.991 -7.294 1.00 88.69 224 LYS A C 1
ATOM 1792 O O . LYS A 1 224 ? 17.421 2.196 -6.093 1.00 88.69 224 LYS A O 1
ATOM 1797 N N . MET A 1 225 ? 16.814 2.623 -8.211 1.00 85.44 225 MET A N 1
ATOM 1798 C CA . MET A 1 225 ? 15.847 3.675 -7.878 1.00 85.44 225 MET A CA 1
ATOM 1799 C C . MET A 1 225 ? 14.560 3.122 -7.264 1.00 85.44 225 MET A C 1
ATOM 1801 O O . MET A 1 225 ? 14.002 3.737 -6.365 1.00 85.44 225 MET A O 1
ATOM 1805 N N . THR A 1 226 ? 14.113 1.941 -7.698 1.00 78.50 226 THR A N 1
ATOM 1806 C CA . THR A 1 226 ? 12.913 1.286 -7.145 1.00 78.50 226 THR A CA 1
ATOM 1807 C C . THR A 1 226 ? 13.184 0.487 -5.866 1.00 78.50 226 THR A C 1
ATOM 1809 O O . THR A 1 226 ? 12.241 -0.006 -5.249 1.00 78.50 226 THR A O 1
ATOM 1812 N N . GLY A 1 227 ? 14.454 0.321 -5.473 1.00 78.69 227 GLY A N 1
ATOM 1813 C CA . GLY A 1 227 ? 14.861 -0.412 -4.271 1.00 78.69 227 GLY A CA 1
ATOM 1814 C C . GLY A 1 227 ? 14.645 -1.929 -4.335 1.00 78.69 227 GLY A C 1
ATOM 1815 O O . GLY A 1 227 ? 14.748 -2.601 -3.311 1.00 78.69 227 GLY A O 1
ATOM 1816 N N . ARG A 1 228 ? 14.326 -2.486 -5.512 1.00 80.44 228 ARG A N 1
ATOM 1817 C CA . ARG A 1 228 ? 14.035 -3.917 -5.703 1.00 80.44 228 ARG A CA 1
ATOM 1818 C C . ARG A 1 228 ? 14.372 -4.401 -7.110 1.00 80.44 228 ARG A C 1
ATOM 1820 O O . ARG A 1 228 ? 14.453 -3.625 -8.061 1.00 80.44 228 ARG A O 1
ATOM 1827 N N . GLU A 1 229 ? 14.526 -5.713 -7.260 1.00 82.56 229 GLU A N 1
ATOM 1828 C CA . GLU A 1 229 ? 14.696 -6.325 -8.575 1.00 82.56 229 GLU A CA 1
ATOM 1829 C C . GLU A 1 229 ? 13.363 -6.310 -9.343 1.00 82.56 229 GLU A C 1
ATOM 1831 O O . GLU A 1 229 ? 12.350 -6.863 -8.913 1.00 82.56 229 GLU A O 1
ATOM 1836 N N . ILE A 1 230 ? 13.356 -5.637 -10.492 1.00 85.06 230 ILE A N 1
ATOM 1837 C CA . ILE A 1 230 ? 12.178 -5.456 -11.344 1.00 85.06 230 ILE A CA 1
ATOM 1838 C C . ILE A 1 230 ? 12.243 -6.442 -12.504 1.00 85.06 230 ILE A C 1
ATOM 1840 O O . ILE A 1 230 ? 13.258 -6.582 -13.185 1.00 85.06 230 ILE A O 1
ATOM 1844 N N . SER A 1 231 ? 11.129 -7.110 -12.793 1.00 84.88 231 SER A N 1
ATOM 1845 C CA . SER A 1 231 ? 11.090 -8.035 -13.924 1.00 84.88 231 SER A CA 1
ATOM 1846 C C . SER A 1 231 ? 11.358 -7.321 -15.259 1.00 84.88 231 SER A C 1
ATOM 1848 O O . SER A 1 231 ? 10.824 -6.243 -15.534 1.00 84.88 231 SER A O 1
ATOM 1850 N N . ARG A 1 232 ? 12.102 -7.978 -16.159 1.00 84.44 232 ARG A N 1
ATOM 1851 C CA . ARG A 1 232 ? 12.335 -7.472 -17.527 1.00 84.44 232 ARG A CA 1
ATOM 1852 C C . ARG A 1 232 ? 11.037 -7.188 -18.285 1.00 84.44 232 ARG A C 1
ATOM 1854 O O . ARG A 1 232 ? 10.995 -6.271 -19.098 1.00 84.44 232 ARG A O 1
ATOM 1861 N N . LYS A 1 233 ? 9.981 -7.968 -18.021 1.00 85.25 233 LYS A N 1
ATOM 1862 C CA . LYS A 1 233 ? 8.666 -7.791 -18.650 1.00 85.25 233 LYS A CA 1
ATOM 1863 C C . LYS A 1 233 ? 8.049 -6.447 -18.268 1.00 85.25 233 LYS A C 1
ATOM 1865 O O . LYS A 1 233 ? 7.537 -5.770 -19.146 1.00 85.25 233 LYS A O 1
ATOM 1870 N N . LEU A 1 234 ? 8.146 -6.046 -16.999 1.00 83.38 234 LEU A N 1
ATOM 1871 C CA . LEU A 1 234 ? 7.595 -4.773 -16.533 1.00 83.38 234 LEU A CA 1
ATOM 1872 C C . LEU A 1 234 ? 8.364 -3.573 -17.100 1.00 83.38 234 LEU A C 1
ATOM 1874 O O . LEU A 1 234 ? 7.741 -2.642 -17.596 1.00 83.38 234 LEU A O 1
ATOM 1878 N N . ILE A 1 235 ? 9.701 -3.645 -17.130 1.00 87.88 235 ILE A N 1
ATOM 1879 C CA . ILE A 1 235 ? 10.546 -2.623 -17.775 1.00 87.88 235 ILE A CA 1
ATOM 1880 C C . ILE A 1 235 ? 10.192 -2.496 -19.263 1.00 87.88 235 ILE A C 1
ATOM 1882 O O . ILE A 1 235 ? 10.029 -1.392 -19.771 1.00 87.88 235 ILE A O 1
ATOM 1886 N N . SER A 1 236 ? 10.014 -3.621 -19.962 1.00 88.69 236 SER A N 1
ATOM 1887 C CA . SER A 1 236 ? 9.603 -3.624 -21.370 1.00 88.69 236 SER A CA 1
ATOM 1888 C C . SER A 1 236 ? 8.212 -3.020 -21.580 1.00 88.69 236 SER A C 1
ATOM 1890 O O . SER A 1 236 ? 8.005 -2.326 -22.572 1.00 88.69 236 SER A O 1
ATOM 1892 N N . THR A 1 237 ? 7.261 -3.276 -20.676 1.00 88.88 237 THR A N 1
ATOM 1893 C CA . THR A 1 237 ? 5.927 -2.662 -20.725 1.00 88.88 237 THR A CA 1
ATOM 1894 C C . THR A 1 237 ? 6.014 -1.149 -20.525 1.00 88.88 237 THR A C 1
ATOM 1896 O O . THR A 1 237 ? 5.438 -0.415 -21.323 1.00 88.88 237 THR A O 1
ATOM 1899 N N . ALA A 1 238 ? 6.774 -0.681 -19.531 1.00 90.25 238 ALA A N 1
ATOM 1900 C CA . ALA A 1 238 ? 6.969 0.746 -19.275 1.00 90.25 238 ALA A CA 1
ATOM 1901 C C . ALA A 1 238 ? 7.610 1.455 -20.477 1.00 90.25 238 ALA A C 1
ATOM 1903 O O . ALA A 1 238 ? 7.087 2.456 -20.956 1.00 90.25 238 ALA A O 1
ATOM 1904 N N . LEU A 1 239 ? 8.684 0.884 -21.034 1.00 92.12 239 LEU A N 1
ATOM 1905 C CA . LEU A 1 239 ? 9.346 1.403 -22.234 1.00 92.12 239 LEU A CA 1
ATOM 1906 C C . LEU A 1 239 ? 8.393 1.504 -23.429 1.00 92.12 239 LEU A C 1
ATOM 1908 O O . LEU A 1 239 ? 8.403 2.508 -24.135 1.00 92.12 239 LEU A O 1
ATOM 1912 N N . SER A 1 240 ? 7.544 0.494 -23.635 1.00 91.00 240 SER A N 1
ATOM 1913 C CA . SER A 1 240 ? 6.543 0.525 -24.703 1.00 91.00 240 SER A CA 1
ATOM 1914 C C . SER A 1 240 ? 5.509 1.632 -24.493 1.00 91.00 240 SER A C 1
ATOM 1916 O O . SER A 1 240 ? 5.104 2.255 -25.471 1.00 91.00 240 SER A O 1
ATOM 1918 N N . GLN A 1 241 ? 5.078 1.881 -23.252 1.00 89.62 241 GLN A N 1
ATOM 1919 C CA . GLN A 1 241 ? 4.115 2.944 -22.938 1.00 89.62 241 GLN A CA 1
ATOM 1920 C C . GLN A 1 241 ? 4.723 4.344 -23.099 1.00 89.62 241 GLN A C 1
ATOM 1922 O O . GLN A 1 241 ? 4.048 5.235 -23.597 1.00 89.62 241 GLN A O 1
ATOM 1927 N N . LEU A 1 242 ? 6.016 4.507 -22.802 1.00 90.12 242 LEU A N 1
ATOM 1928 C CA . LEU A 1 242 ? 6.780 5.730 -23.090 1.00 90.12 242 LEU A CA 1
ATOM 1929 C C . LEU A 1 242 ? 7.097 5.907 -24.593 1.00 90.12 242 LEU A C 1
ATOM 1931 O O . LEU A 1 242 ? 7.702 6.894 -25.015 1.00 90.12 242 LEU A O 1
ATOM 1935 N N . GLY A 1 243 ? 6.710 4.943 -25.436 1.00 90.50 243 GLY A N 1
ATOM 1936 C CA . GLY A 1 243 ? 6.977 4.957 -26.873 1.00 90.50 243 GLY A CA 1
ATOM 1937 C C . GLY A 1 243 ? 8.455 4.779 -27.225 1.00 90.50 243 GLY A C 1
ATOM 1938 O O . GLY A 1 243 ? 8.895 5.297 -28.251 1.00 90.50 243 GLY A O 1
ATOM 1939 N N . ALA A 1 244 ? 9.223 4.091 -26.377 1.00 92.50 244 ALA A N 1
ATOM 1940 C CA . ALA A 1 244 ? 10.604 3.727 -26.657 1.00 92.50 244 ALA A CA 1
ATOM 1941 C C . ALA A 1 244 ? 10.681 2.478 -27.551 1.00 92.50 244 ALA A C 1
ATOM 1943 O O . ALA A 1 244 ? 9.907 1.531 -27.409 1.00 92.50 244 ALA A O 1
ATOM 1944 N N . GLU A 1 245 ? 11.669 2.443 -28.442 1.00 93.25 245 GLU A N 1
ATOM 1945 C CA . GLU A 1 245 ? 11.887 1.339 -29.381 1.00 93.25 245 GLU A CA 1
ATOM 1946 C C . GLU A 1 245 ? 13.187 0.588 -29.072 1.00 93.25 245 GLU A C 1
ATOM 1948 O O . GLU A 1 245 ? 14.222 1.206 -28.816 1.00 93.25 245 GLU A O 1
ATOM 1953 N N . GLU A 1 246 ? 13.185 -0.749 -29.143 1.00 93.69 246 GLU A N 1
ATOM 1954 C CA . GLU A 1 246 ? 14.435 -1.517 -29.067 1.00 93.69 246 GLU A CA 1
ATOM 1955 C C . GLU A 1 246 ? 15.247 -1.329 -30.358 1.00 93.69 246 GLU A C 1
ATOM 1957 O O . GLU A 1 246 ? 14.771 -1.565 -31.470 1.00 93.69 246 GLU A O 1
ATOM 1962 N N . LYS A 1 247 ? 16.516 -0.952 -30.207 1.00 91.94 247 LYS A N 1
ATOM 1963 C CA . LYS A 1 247 ? 17.494 -0.827 -31.286 1.00 91.94 247 LYS A CA 1
ATOM 1964 C C . LYS A 1 247 ? 18.714 -1.693 -30.996 1.00 91.94 247 LYS A C 1
ATOM 1966 O O . LYS A 1 247 ? 19.133 -1.888 -29.854 1.00 91.94 247 LYS A O 1
ATOM 1971 N N . ARG A 1 248 ? 19.328 -2.190 -32.068 1.00 91.94 248 ARG A N 1
ATOM 1972 C CA . ARG A 1 248 ? 20.604 -2.911 -32.028 1.00 91.94 248 ARG A CA 1
ATOM 1973 C C . ARG A 1 248 ? 21.675 -2.024 -32.642 1.00 91.94 248 ARG A C 1
ATOM 1975 O O . ARG A 1 248 ? 21.584 -1.697 -33.821 1.00 91.94 248 ARG A O 1
ATOM 1982 N N . LYS A 1 249 ? 22.665 -1.617 -31.847 1.00 87.06 249 LYS A N 1
ATOM 1983 C CA . LYS A 1 249 ? 23.716 -0.673 -32.266 1.00 87.06 249 LYS A CA 1
ATOM 1984 C C . LYS A 1 249 ? 25.115 -1.233 -31.986 1.00 87.06 249 LYS A C 1
ATOM 1986 O O . LYS A 1 249 ? 25.284 -2.130 -31.156 1.00 87.06 249 LYS A O 1
ATOM 1991 N N . GLY A 1 250 ? 26.108 -0.696 -32.694 1.00 84.19 250 GLY A N 1
ATOM 1992 C CA . GLY A 1 250 ? 27.513 -1.097 -32.585 1.00 84.19 250 GLY A CA 1
ATOM 1993 C C . GLY A 1 250 ? 27.842 -2.440 -33.242 1.00 84.19 250 GLY A C 1
ATOM 1994 O O . GLY A 1 250 ? 26.960 -3.181 -33.679 1.00 84.19 250 GLY A O 1
ATOM 1995 N N . PHE A 1 251 ? 29.137 -2.764 -33.285 1.00 77.75 251 PHE A N 1
ATOM 1996 C CA . PHE A 1 251 ? 29.657 -3.978 -33.928 1.00 77.75 251 PHE A CA 1
ATOM 1997 C C . PHE A 1 251 ? 29.091 -5.260 -33.295 1.00 77.75 251 PHE A C 1
ATOM 1999 O O . PHE A 1 251 ? 28.684 -6.184 -33.993 1.00 77.75 251 PHE A O 1
ATOM 2006 N N . ASN A 1 252 ? 28.944 -5.263 -31.967 1.00 80.69 252 ASN A N 1
ATOM 2007 C CA . ASN A 1 252 ? 28.397 -6.391 -31.208 1.00 80.69 252 ASN A CA 1
ATOM 2008 C C . ASN A 1 252 ? 26.859 -6.405 -31.125 1.00 80.69 252 ASN A C 1
ATOM 2010 O O . ASN A 1 252 ? 26.303 -7.180 -30.349 1.00 80.69 252 ASN A O 1
ATOM 2014 N N . ARG A 1 253 ? 26.157 -5.542 -31.881 1.00 84.00 253 ARG A N 1
ATOM 2015 C CA . ARG A 1 253 ? 24.683 -5.438 -31.881 1.00 84.00 253 ARG A CA 1
ATOM 2016 C C . ARG A 1 253 ? 24.094 -5.378 -30.463 1.00 84.00 253 ARG A C 1
ATOM 2018 O O . ARG A 1 253 ? 23.150 -6.104 -30.124 1.00 84.00 253 ARG A O 1
ATOM 2025 N N . LYS A 1 254 ? 24.668 -4.521 -29.615 1.00 87.00 254 LYS A N 1
ATOM 2026 C CA . LYS A 1 254 ? 24.207 -4.328 -28.235 1.00 87.00 254 LYS A CA 1
ATOM 2027 C C . LYS A 1 254 ? 22.784 -3.766 -28.230 1.00 87.00 254 LYS A C 1
ATOM 2029 O O . LYS A 1 254 ? 22.385 -3.058 -29.156 1.00 87.00 254 LYS A O 1
ATOM 2034 N N . ARG A 1 255 ? 22.016 -4.120 -27.195 1.00 91.50 255 ARG A N 1
ATOM 2035 C CA . ARG A 1 255 ? 20.633 -3.657 -27.006 1.00 91.50 255 ARG A CA 1
ATOM 2036 C C . ARG A 1 255 ? 20.600 -2.256 -26.425 1.00 91.50 255 ARG A C 1
ATOM 2038 O O . ARG A 1 255 ? 21.093 -2.047 -25.316 1.00 91.50 255 ARG A O 1
ATOM 2045 N N . PHE A 1 256 ? 19.927 -1.372 -27.141 1.00 93.69 256 PHE A N 1
ATOM 2046 C CA . PHE A 1 256 ? 19.553 -0.047 -26.684 1.00 93.69 256 PHE A CA 1
ATOM 2047 C C . PHE A 1 256 ? 18.040 0.110 -26.765 1.00 93.69 256 PHE A C 1
ATOM 2049 O O . PHE A 1 256 ? 17.400 -0.508 -27.612 1.00 93.69 256 PHE A O 1
ATOM 2056 N N . PHE A 1 257 ? 17.487 0.965 -25.920 1.00 95.00 257 PHE A N 1
ATOM 2057 C CA . PHE A 1 257 ? 16.136 1.483 -26.079 1.00 95.00 257 PHE A CA 1
ATOM 2058 C C . PHE A 1 257 ? 16.230 2.949 -26.479 1.00 95.00 257 PHE A C 1
ATOM 2060 O O . PHE A 1 257 ? 16.917 3.714 -25.807 1.00 95.00 257 PHE A O 1
ATOM 2067 N N . SER A 1 258 ? 15.608 3.327 -27.591 1.00 94.25 258 SER A N 1
ATOM 2068 C CA . SER A 1 258 ? 15.608 4.702 -28.085 1.00 94.25 258 SER A CA 1
ATOM 2069 C C . SER A 1 258 ? 14.285 5.384 -27.779 1.00 94.25 258 SER A C 1
ATOM 2071 O O . SER A 1 258 ? 13.242 4.862 -28.168 1.00 94.25 258 SER A O 1
ATOM 2073 N N . ILE A 1 259 ? 14.336 6.556 -27.156 1.00 93.69 259 ILE A N 1
ATOM 2074 C CA . ILE A 1 259 ? 13.187 7.442 -26.936 1.00 93.69 259 ILE A CA 1
ATOM 2075 C C . ILE A 1 259 ? 13.473 8.812 -27.559 1.00 93.69 259 ILE A C 1
ATOM 2077 O O . ILE A 1 259 ? 14.628 9.236 -27.625 1.00 93.69 259 ILE A O 1
ATOM 2081 N N . LEU A 1 260 ? 12.440 9.491 -28.059 1.00 90.69 260 LEU A N 1
ATOM 2082 C CA . LEU A 1 260 ? 12.567 10.857 -28.574 1.00 90.69 260 LEU A CA 1
ATOM 2083 C C . LEU A 1 260 ? 12.906 11.816 -27.431 1.00 90.69 260 LEU A C 1
ATOM 2085 O O . LEU A 1 260 ? 12.242 11.793 -26.397 1.00 90.69 260 LEU A O 1
ATOM 2089 N N . TYR A 1 261 ? 13.902 12.676 -27.636 1.00 83.69 261 TYR A N 1
ATOM 2090 C CA . TYR A 1 261 ? 14.357 13.642 -26.632 1.00 83.69 261 TYR A CA 1
ATOM 2091 C C . TYR A 1 261 ? 13.223 14.559 -26.145 1.00 83.69 261 TYR A C 1
ATOM 2093 O O . TYR A 1 261 ? 13.061 14.772 -24.943 1.00 83.69 261 TYR A O 1
ATOM 2101 N N . ASP A 1 262 ? 12.387 15.022 -27.073 1.00 79.75 262 ASP A N 1
ATOM 2102 C CA . ASP A 1 262 ? 11.282 15.935 -26.775 1.00 79.75 262 ASP A CA 1
ATOM 2103 C C . ASP A 1 262 ? 10.220 15.290 -25.875 1.00 79.75 262 ASP A C 1
ATOM 2105 O O . ASP A 1 262 ? 9.647 15.965 -25.026 1.00 79.75 262 ASP A O 1
ATOM 2109 N N . LYS A 1 263 ? 10.006 13.969 -25.981 1.00 76.56 263 LYS A N 1
ATOM 2110 C CA . LYS A 1 263 ? 9.080 13.242 -25.094 1.00 76.56 263 LYS A CA 1
ATOM 2111 C C . LYS A 1 263 ? 9.574 13.209 -23.649 1.00 76.56 263 LYS A C 1
ATOM 2113 O O . LYS A 1 263 ? 8.778 13.362 -22.735 1.00 76.56 263 LYS A O 1
ATOM 2118 N N . VAL A 1 264 ? 10.886 13.077 -23.451 1.00 75.38 264 VAL A N 1
ATOM 2119 C CA . VAL A 1 264 ? 11.505 13.082 -22.114 1.00 75.38 264 VAL A CA 1
ATOM 2120 C C . VAL A 1 264 ? 11.454 14.483 -21.483 1.00 75.38 264 VAL A C 1
ATOM 2122 O O . VAL A 1 264 ? 11.368 14.622 -20.264 1.00 75.38 264 VAL A O 1
ATOM 2125 N N . SER A 1 265 ? 11.481 15.530 -22.312 1.00 64.25 265 SER A N 1
ATOM 2126 C CA . SER A 1 265 ? 11.435 16.927 -21.862 1.00 64.25 265 SER A CA 1
ATOM 2127 C C . SER A 1 265 ? 10.006 17.424 -21.582 1.00 64.25 265 SER A C 1
ATOM 2129 O O . SER A 1 265 ? 9.810 18.185 -20.638 1.00 64.25 265 SER A O 1
ATOM 2131 N N . LEU A 1 266 ? 9.005 16.981 -22.355 1.00 55.03 266 LEU A N 1
ATOM 2132 C CA . LEU A 1 266 ? 7.600 17.384 -22.194 1.00 55.03 266 LEU A CA 1
ATOM 2133 C C . LEU A 1 266 ? 6.952 16.811 -20.924 1.00 55.03 266 LEU A C 1
ATOM 2135 O O . LEU A 1 266 ? 6.320 17.562 -20.186 1.00 55.03 266 LEU A O 1
ATOM 2139 N N . GLU A 1 267 ? 7.167 15.530 -20.610 1.00 54.41 267 GLU A N 1
ATOM 2140 C CA . GLU A 1 267 ? 6.568 14.888 -19.421 1.00 54.41 267 GLU A CA 1
ATOM 2141 C C . GLU A 1 267 ? 7.082 15.475 -18.090 1.00 54.41 267 GLU A C 1
ATOM 2143 O O . GLU A 1 267 ? 6.379 15.448 -17.084 1.00 54.41 267 GLU A O 1
ATOM 2148 N N . ASN A 1 268 ? 8.267 16.096 -18.084 1.00 49.72 268 ASN A N 1
ATOM 2149 C CA . ASN A 1 268 ? 8.799 16.814 -16.918 1.00 49.72 268 ASN A CA 1
ATOM 2150 C C . ASN A 1 268 ? 8.367 18.290 -16.853 1.00 49.72 268 ASN A C 1
ATOM 2152 O O . ASN A 1 268 ? 8.550 18.937 -15.825 1.00 49.72 268 ASN A O 1
ATOM 2156 N N . SER A 1 269 ? 7.807 18.841 -17.936 1.00 42.91 269 SER A N 1
ATOM 2157 C CA . SER A 1 269 ? 7.303 20.222 -17.960 1.00 42.91 269 SER A CA 1
ATOM 2158 C C . SER A 1 269 ? 5.881 20.348 -17.399 1.00 42.91 269 SER A C 1
ATOM 2160 O O . SER A 1 269 ? 5.522 21.404 -16.887 1.00 42.91 269 SER A O 1
ATOM 2162 N N . GLU A 1 270 ? 5.096 19.266 -17.402 1.00 40.97 270 GLU A N 1
ATOM 2163 C CA . GLU A 1 270 ? 3.736 19.250 -16.838 1.00 40.97 270 GLU A CA 1
ATOM 2164 C C . GLU A 1 270 ? 3.702 19.067 -15.307 1.00 40.97 270 GLU A C 1
ATOM 2166 O O . GLU A 1 270 ? 2.674 19.315 -14.680 1.00 40.97 270 GLU A O 1
ATOM 2171 N N . THR A 1 271 ? 4.827 18.715 -14.674 1.00 41.53 271 THR A N 1
ATOM 2172 C CA . THR A 1 271 ? 4.969 18.637 -13.204 1.00 41.53 271 THR A CA 1
ATOM 2173 C C . THR A 1 271 ? 5.605 19.888 -12.577 1.00 41.53 271 THR A C 1
ATOM 2175 O O . THR A 1 271 ? 5.718 19.978 -11.354 1.00 41.53 271 THR A O 1
ATOM 2178 N N . GLY A 1 272 ? 5.980 20.889 -13.382 1.00 32.28 272 GLY A N 1
ATOM 2179 C CA . GLY A 1 272 ? 6.654 22.108 -12.933 1.00 32.28 272 GLY A CA 1
ATOM 2180 C C . GLY A 1 272 ? 5.733 23.324 -12.844 1.00 32.28 272 GLY A C 1
ATOM 2181 O O . GLY A 1 272 ? 5.738 24.172 -13.732 1.00 32.28 272 GLY A O 1
ATOM 2182 N N . ILE A 1 273 ? 4.983 23.465 -11.749 1.00 35.69 273 ILE A N 1
ATOM 2183 C CA . ILE A 1 273 ? 4.465 24.781 -11.347 1.00 35.69 273 ILE A CA 1
ATOM 2184 C C . ILE A 1 273 ? 5.610 25.553 -10.679 1.00 35.69 273 ILE A C 1
ATOM 2186 O O . ILE A 1 273 ? 6.088 25.134 -9.626 1.00 35.69 273 ILE A O 1
ATOM 2190 N N . GLY A 1 274 ? 5.974 26.710 -11.241 1.00 31.72 274 GLY A N 1
ATOM 2191 C CA . GLY A 1 274 ? 6.546 27.821 -10.470 1.00 31.72 274 GLY A CA 1
ATOM 2192 C C . GLY A 1 274 ? 7.900 28.358 -10.932 1.00 31.72 274 GLY A C 1
ATOM 2193 O O . GLY A 1 274 ? 8.932 27.952 -10.418 1.00 31.72 274 GLY A O 1
ATOM 2194 N N . GLU A 1 275 ? 7.826 29.309 -11.863 1.00 32.69 275 GLU A N 1
ATOM 2195 C CA . GLU A 1 275 ? 8.532 30.601 -11.906 1.00 32.69 275 GLU A CA 1
ATOM 2196 C C . GLU A 1 275 ? 10.026 30.719 -11.541 1.00 32.69 275 GLU A C 1
ATOM 2198 O O . GLU A 1 275 ? 10.487 30.459 -10.431 1.00 32.69 275 GLU A O 1
ATOM 2203 N N . ASP A 1 276 ? 10.732 31.312 -12.506 1.00 36.94 276 ASP A N 1
ATOM 2204 C CA . ASP A 1 276 ? 11.978 32.057 -12.380 1.00 36.94 276 ASP A CA 1
ATOM 2205 C C . ASP A 1 276 ? 12.100 32.871 -11.078 1.00 36.94 276 ASP A C 1
ATOM 2207 O O . ASP A 1 276 ? 11.423 33.884 -10.904 1.00 36.94 276 ASP A O 1
ATOM 2211 N N . ILE A 1 277 ? 13.089 32.539 -10.241 1.00 35.31 277 ILE A N 1
ATOM 2212 C CA . ILE A 1 277 ? 13.845 33.540 -9.473 1.00 35.31 277 ILE A CA 1
ATOM 2213 C C . ILE A 1 277 ? 15.330 33.180 -9.551 1.00 35.31 277 ILE A C 1
ATOM 2215 O O . ILE A 1 277 ? 15.763 32.094 -9.165 1.00 35.31 277 ILE A O 1
ATOM 2219 N N . GLY A 1 278 ? 16.106 34.111 -10.102 1.00 27.88 278 GLY A N 1
ATOM 2220 C CA . GLY A 1 278 ? 17.531 33.967 -10.355 1.00 27.88 278 GLY A CA 1
ATOM 2221 C C . GLY A 1 278 ? 18.418 33.906 -9.107 1.00 27.88 278 GLY A C 1
ATOM 2222 O O . GLY A 1 278 ? 18.070 34.386 -8.035 1.00 27.88 278 GLY A O 1
ATOM 2223 N N . ALA A 1 279 ? 19.598 33.323 -9.339 1.00 36.38 279 ALA A N 1
ATOM 2224 C CA . ALA A 1 279 ? 20.893 33.557 -8.697 1.00 36.38 279 ALA A CA 1
ATOM 2225 C C . ALA A 1 279 ? 20.916 33.947 -7.203 1.00 36.38 279 ALA A C 1
ATOM 2227 O O . ALA A 1 279 ? 20.736 35.108 -6.861 1.00 36.38 279 ALA A O 1
ATOM 2228 N N . ASP A 1 280 ? 21.338 33.021 -6.333 1.00 28.44 280 ASP A N 1
ATOM 2229 C CA . ASP A 1 280 ? 22.675 33.092 -5.719 1.00 28.44 280 ASP A CA 1
ATOM 2230 C C . ASP A 1 280 ? 22.968 31.910 -4.766 1.00 28.44 280 ASP A C 1
ATOM 2232 O O . ASP A 1 280 ? 22.163 31.525 -3.928 1.00 28.44 280 ASP A O 1
ATOM 2236 N N . LYS A 1 281 ? 24.192 31.387 -4.902 1.00 33.06 281 LYS A N 1
ATOM 2237 C CA . LYS A 1 281 ? 25.083 30.779 -3.890 1.00 33.06 281 LYS A CA 1
ATOM 2238 C C . LYS A 1 281 ? 24.579 29.692 -2.911 1.00 33.06 281 LYS A C 1
ATOM 2240 O O . LYS A 1 281 ? 23.929 29.948 -1.912 1.00 33.06 281 LYS A O 1
ATOM 2245 N N . ALA A 1 282 ? 25.221 28.532 -3.091 1.00 31.39 282 ALA A N 1
ATOM 2246 C CA . ALA A 1 282 ? 25.918 27.729 -2.076 1.00 31.39 282 ALA A CA 1
ATOM 2247 C C . ALA A 1 282 ? 25.125 27.060 -0.931 1.00 31.39 282 ALA A C 1
ATOM 2249 O O . ALA A 1 282 ? 24.739 27.682 0.049 1.00 31.39 282 ALA A O 1
ATOM 2250 N N . GLY A 1 283 ? 25.155 25.721 -0.964 1.00 27.67 283 GLY A N 1
ATOM 2251 C CA . GLY A 1 283 ? 25.344 24.896 0.232 1.00 27.67 283 GLY A CA 1
ATOM 2252 C C . GLY A 1 283 ? 24.087 24.271 0.832 1.00 27.67 283 GLY A C 1
ATOM 2253 O O . GLY A 1 283 ? 23.446 24.877 1.675 1.00 27.67 283 GLY A O 1
ATOM 2254 N N . ALA A 1 284 ? 23.826 23.004 0.493 1.00 25.61 284 ALA A N 1
ATOM 2255 C CA . ALA A 1 284 ? 23.446 21.955 1.450 1.00 25.61 284 ALA A CA 1
ATOM 2256 C C . ALA A 1 284 ? 23.225 20.623 0.716 1.00 25.61 284 ALA A C 1
ATOM 2258 O O . ALA A 1 284 ? 22.122 20.291 0.291 1.00 25.61 284 ALA A O 1
ATOM 2259 N N . VAL A 1 285 ? 24.280 19.813 0.623 1.00 27.77 285 VAL A N 1
ATOM 2260 C CA . VAL A 1 285 ? 24.129 18.367 0.428 1.00 27.77 285 VAL A CA 1
ATOM 2261 C C . VAL A 1 285 ? 23.571 17.806 1.738 1.00 27.77 285 VAL A C 1
ATOM 2263 O O . VAL A 1 285 ? 24.301 17.689 2.722 1.00 27.77 285 VAL A O 1
ATOM 2266 N N . ARG A 1 286 ? 22.275 17.477 1.787 1.00 29.22 286 ARG A N 1
ATOM 2267 C CA . ARG A 1 286 ? 21.732 16.603 2.835 1.00 29.22 286 ARG A CA 1
ATOM 2268 C C . ARG A 1 286 ? 21.843 15.159 2.366 1.00 29.22 286 ARG A C 1
ATOM 2270 O O . ARG A 1 286 ? 21.124 14.715 1.480 1.00 29.22 286 ARG A O 1
ATOM 2277 N N . ALA A 1 287 ? 22.782 14.448 2.979 1.00 30.30 287 ALA A N 1
ATOM 2278 C CA . ALA A 1 287 ? 22.933 13.010 2.875 1.00 30.30 287 ALA A CA 1
ATOM 2279 C C . ALA A 1 287 ? 21.694 12.301 3.447 1.00 30.30 287 ALA A C 1
ATOM 2281 O O . ALA A 1 287 ? 21.418 12.414 4.642 1.00 30.30 287 ALA A O 1
ATOM 2282 N N . ASN A 1 288 ? 20.991 11.527 2.619 1.00 29.09 288 ASN A N 1
ATOM 2283 C CA . ASN A 1 288 ? 20.127 10.461 3.114 1.00 29.09 288 ASN A CA 1
ATOM 2284 C C . ASN A 1 288 ? 21.019 9.272 3.483 1.00 29.09 288 ASN A C 1
ATOM 2286 O O . ASN A 1 288 ? 21.645 8.653 2.622 1.00 29.09 288 ASN A O 1
ATOM 2290 N N . LYS A 1 289 ? 21.108 8.987 4.786 1.00 29.48 289 LYS A N 1
ATOM 2291 C CA . LYS A 1 289 ? 21.686 7.745 5.300 1.00 29.48 289 LYS A CA 1
ATOM 2292 C C . LYS A 1 289 ? 20.805 6.587 4.840 1.00 29.48 289 LYS A C 1
ATOM 2294 O O . LYS A 1 289 ? 19.643 6.510 5.226 1.00 29.48 289 LYS A O 1
ATOM 2299 N N . GLY A 1 290 ? 21.385 5.723 4.012 1.00 26.98 290 GLY A N 1
ATOM 2300 C CA . GLY A 1 290 ? 20.817 4.438 3.638 1.00 26.98 290 GLY A CA 1
ATOM 2301 C C . GLY A 1 290 ? 20.642 3.535 4.856 1.00 26.98 290 GLY A C 1
ATOM 2302 O O . GLY A 1 290 ? 21.417 3.581 5.813 1.00 26.98 290 GLY A O 1
ATOM 2303 N N . TRP A 1 291 ? 19.577 2.751 4.803 1.00 26.02 291 TRP A N 1
ATOM 2304 C CA . TRP A 1 291 ? 19.245 1.698 5.745 1.00 26.02 291 TRP A CA 1
ATOM 2305 C C . TRP A 1 291 ? 19.993 0.428 5.304 1.00 26.02 291 TRP A C 1
ATOM 2307 O O . TRP A 1 291 ? 19.732 -0.083 4.218 1.00 26.02 291 TRP A O 1
ATOM 2317 N N . ASP A 1 292 ? 20.944 -0.049 6.111 1.00 34.72 292 ASP A N 1
ATOM 2318 C CA . ASP A 1 292 ? 21.638 -1.332 5.921 1.00 34.72 292 ASP A CA 1
ATOM 2319 C C . ASP A 1 292 ? 20.881 -2.421 6.696 1.00 34.72 292 ASP A C 1
ATOM 2321 O O . ASP A 1 292 ? 21.095 -2.622 7.893 1.00 34.72 292 ASP A O 1
ATOM 2325 N N . GLY A 1 293 ? 19.968 -3.116 6.018 1.00 27.91 293 GLY A N 1
ATOM 2326 C CA . GLY A 1 293 ? 19.287 -4.301 6.538 1.00 27.91 293 GLY A CA 1
ATOM 2327 C C . GLY A 1 293 ? 19.813 -5.557 5.854 1.00 27.91 293 GLY A C 1
ATOM 2328 O O . GLY A 1 293 ? 19.368 -5.894 4.760 1.00 27.91 293 GLY A O 1
ATOM 2329 N N . LYS A 1 294 ? 20.767 -6.246 6.489 1.00 27.58 294 LYS A N 1
ATOM 2330 C CA . LYS A 1 294 ? 21.228 -7.578 6.079 1.00 27.58 294 LYS A CA 1
ATOM 2331 C C . LYS A 1 294 ? 20.085 -8.585 6.242 1.00 27.58 294 LYS A C 1
ATOM 2333 O O . LYS A 1 294 ? 19.577 -8.758 7.346 1.00 27.58 294 LYS A O 1
ATOM 2338 N N . PHE A 1 295 ? 19.704 -9.246 5.155 1.00 28.80 295 PHE A N 1
ATOM 2339 C CA . PHE A 1 295 ? 18.982 -10.514 5.210 1.00 28.80 295 PHE A CA 1
ATOM 2340 C C . PHE A 1 295 ? 20.037 -11.614 5.319 1.00 28.80 295 PHE A C 1
ATOM 2342 O O . PHE A 1 295 ? 20.743 -11.878 4.349 1.00 28.80 295 PHE A O 1
ATOM 2349 N N . ASP A 1 296 ? 20.183 -12.204 6.503 1.00 31.08 296 ASP A N 1
ATOM 2350 C CA . ASP A 1 296 ? 20.970 -13.425 6.648 1.00 31.08 296 ASP A CA 1
ATOM 2351 C C . ASP A 1 296 ? 20.158 -14.604 6.096 1.00 31.08 296 ASP A C 1
ATOM 2353 O O . ASP A 1 296 ? 19.032 -14.882 6.523 1.00 31.08 296 ASP A O 1
ATOM 2357 N N . ASP A 1 297 ? 20.756 -15.265 5.107 1.00 31.14 297 ASP A N 1
ATOM 2358 C CA . ASP A 1 297 ? 20.327 -16.524 4.516 1.00 31.14 297 ASP A CA 1
ATOM 2359 C C . ASP A 1 297 ? 20.191 -17.609 5.592 1.00 31.14 297 ASP A C 1
ATOM 2361 O O . ASP A 1 297 ? 21.169 -18.013 6.221 1.00 31.14 297 ASP A O 1
ATOM 2365 N N . VAL A 1 298 ? 18.986 -18.157 5.752 1.00 28.55 298 VAL A N 1
ATOM 2366 C CA . VAL A 1 298 ? 18.795 -19.436 6.442 1.00 28.55 298 VAL A CA 1
ATOM 2367 C C . VAL A 1 298 ? 18.638 -20.522 5.383 1.00 28.55 298 VAL A C 1
ATOM 2369 O O . VAL A 1 298 ? 17.564 -20.708 4.809 1.00 28.55 298 VAL A O 1
ATOM 2372 N N . ARG A 1 299 ? 19.720 -21.270 5.146 1.00 27.59 299 ARG A N 1
ATOM 2373 C CA . ARG A 1 299 ? 19.652 -22.650 4.650 1.00 27.59 299 ARG A CA 1
ATOM 2374 C C . ARG A 1 299 ? 20.130 -23.623 5.733 1.00 27.59 299 ARG A C 1
ATOM 2376 O O . ARG A 1 299 ? 20.923 -23.229 6.584 1.00 27.59 299 ARG A O 1
ATOM 2383 N N . PRO A 1 300 ? 19.602 -24.859 5.731 1.00 40.03 300 PRO A N 1
ATOM 2384 C CA . PRO A 1 300 ? 19.709 -25.782 6.849 1.00 40.03 300 PRO A CA 1
ATOM 2385 C C . PRO A 1 300 ? 20.930 -26.707 6.742 1.00 40.03 300 PRO A C 1
ATOM 2387 O O . PRO A 1 300 ? 21.494 -26.872 5.665 1.00 40.03 300 PRO A O 1
ATOM 2390 N N . GLU A 1 301 ? 21.187 -27.378 7.868 1.00 30.33 301 GLU A N 1
ATOM 2391 C CA . GLU A 1 301 ? 22.111 -28.499 8.106 1.00 30.33 301 GLU A CA 1
ATOM 2392 C C . GLU A 1 301 ? 23.561 -28.126 8.446 1.00 30.33 301 GLU A C 1
ATOM 2394 O O . GLU A 1 301 ? 24.329 -27.695 7.601 1.00 30.33 301 GLU A O 1
ATOM 2399 N N . GLU A 1 302 ? 23.955 -28.370 9.702 1.00 31.45 302 GLU A N 1
ATOM 2400 C CA . GLU A 1 302 ? 24.868 -29.474 10.027 1.00 31.45 302 GLU A CA 1
ATOM 2401 C C . GLU A 1 302 ?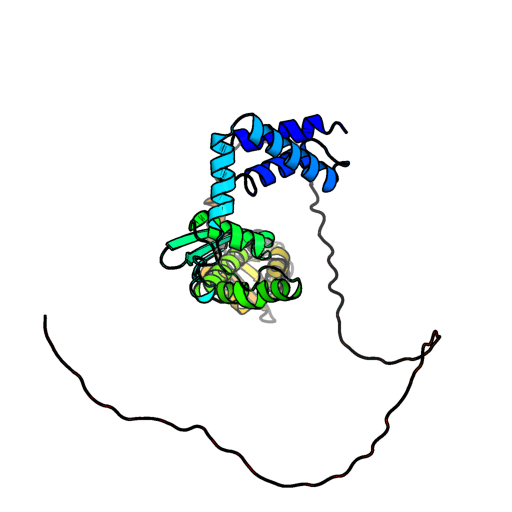 24.905 -29.744 11.543 1.00 31.45 302 GLU A C 1
ATOM 2403 O O . GLU A 1 302 ? 24.760 -28.856 12.382 1.00 31.45 302 GLU A O 1
ATOM 2408 N N . ARG A 1 303 ? 25.016 -31.033 11.877 1.00 29.77 303 ARG A N 1
ATOM 2409 C CA . ARG A 1 303 ? 25.078 -31.598 13.231 1.00 29.77 303 ARG A CA 1
ATOM 2410 C C . ARG A 1 303 ? 26.471 -31.412 13.844 1.00 29.77 303 ARG A C 1
ATOM 2412 O O . ARG A 1 303 ? 27.467 -31.585 13.156 1.00 29.77 303 ARG A O 1
ATOM 2419 N N . GLY A 1 304 ? 26.512 -31.256 15.166 1.00 26.84 304 GLY A N 1
ATOM 2420 C CA . GLY A 1 304 ? 27.689 -31.445 16.028 1.00 26.84 304 GLY A CA 1
ATOM 2421 C C . GLY A 1 304 ? 27.380 -30.867 17.412 1.00 26.84 304 GLY A C 1
ATOM 2422 O O . GLY A 1 304 ? 27.328 -29.657 17.553 1.00 26.84 304 GLY A O 1
ATOM 2423 N N . ALA A 1 305 ? 26.794 -31.636 18.330 1.00 26.78 305 ALA A N 1
ATOM 2424 C CA . ALA A 1 305 ? 27.441 -32.543 19.286 1.00 26.78 305 ALA A CA 1
ATOM 2425 C C . ALA A 1 305 ? 28.190 -31.818 20.427 1.00 26.78 305 ALA A C 1
ATOM 2427 O O . ALA A 1 305 ? 29.095 -31.028 20.184 1.00 26.78 305 ALA A O 1
ATOM 2428 N N . ASP A 1 306 ? 27.790 -32.217 21.642 1.00 27.12 306 ASP A N 1
ATOM 2429 C CA . ASP A 1 306 ? 28.407 -32.063 22.969 1.00 27.12 306 ASP A CA 1
ATOM 2430 C C . ASP A 1 306 ? 28.315 -30.694 23.671 1.00 27.12 306 ASP A C 1
ATOM 2432 O O . ASP A 1 306 ? 28.545 -29.651 23.080 1.00 27.12 306 ASP A O 1
ATOM 2436 N N . ALA A 1 307 ? 28.043 -30.578 24.975 1.00 26.91 307 ALA A N 1
ATOM 2437 C CA . ALA A 1 307 ? 27.583 -31.479 26.035 1.00 26.91 307 ALA A CA 1
ATOM 2438 C C . ALA A 1 307 ? 27.311 -30.612 27.293 1.00 26.91 307 ALA A C 1
ATOM 2440 O O . ALA A 1 307 ? 27.655 -29.432 27.333 1.00 26.91 307 ALA A O 1
ATOM 2441 N N . SER A 1 308 ? 26.800 -31.263 28.344 1.00 29.45 308 SER A N 1
ATOM 2442 C CA . SER A 1 308 ? 26.578 -30.818 29.737 1.00 29.45 308 SER A CA 1
ATOM 2443 C C . SER A 1 308 ? 25.214 -30.157 30.006 1.00 29.45 308 SER A C 1
ATOM 2445 O O . SER A 1 308 ? 24.916 -29.071 29.531 1.00 29.45 308 SER A O 1
ATOM 2447 N N . ALA A 1 309 ? 24.238 -30.916 30.516 1.00 27.14 309 ALA A N 1
ATOM 2448 C CA . ALA A 1 309 ? 24.086 -31.454 31.879 1.00 27.14 309 ALA A CA 1
ATOM 2449 C C . ALA A 1 309 ? 23.309 -30.478 32.773 1.00 27.14 309 ALA A C 1
ATOM 2451 O O . ALA A 1 309 ? 23.865 -29.523 33.289 1.00 27.14 309 ALA A O 1
ATOM 2452 N N . ASP A 1 310 ? 22.019 -30.751 32.946 1.00 29.42 310 ASP A N 1
ATOM 2453 C CA . ASP A 1 310 ? 21.489 -31.039 34.275 1.00 29.42 310 ASP A CA 1
ATOM 2454 C C . ASP A 1 310 ? 20.153 -31.767 34.139 1.00 29.42 310 ASP A C 1
ATOM 2456 O O . ASP A 1 310 ? 19.281 -31.409 33.346 1.00 29.42 310 ASP A O 1
ATOM 2460 N N . GLY A 1 311 ? 20.076 -32.897 34.834 1.00 25.30 311 GLY A N 1
ATOM 2461 C CA . GLY A 1 311 ? 19.023 -33.880 34.681 1.00 25.30 311 GLY A CA 1
ATOM 2462 C C . GLY A 1 311 ? 17.819 -33.628 35.573 1.00 25.30 311 GLY A C 1
ATOM 2463 O O . GLY A 1 311 ? 17.901 -32.980 36.610 1.00 25.30 311 GLY A O 1
ATOM 2464 N N . LEU A 1 312 ? 16.716 -34.263 35.193 1.00 29.72 312 LEU A N 1
ATOM 2465 C CA . LEU A 1 312 ? 15.748 -34.835 36.119 1.00 29.72 312 LEU A CA 1
ATOM 2466 C C . LEU A 1 312 ? 15.040 -35.989 35.398 1.00 29.72 312 LEU A C 1
ATOM 2468 O O . LEU A 1 312 ? 14.462 -35.824 34.326 1.00 29.72 312 LEU A O 1
ATOM 2472 N N . ALA A 1 313 ? 15.194 -37.176 35.982 1.00 27.58 313 ALA A N 1
ATOM 2473 C CA . ALA A 1 313 ? 14.569 -38.440 35.608 1.00 27.58 313 ALA A CA 1
ATOM 2474 C C . ALA A 1 313 ? 13.025 -38.341 35.732 1.00 27.58 313 ALA A C 1
ATOM 2476 O O . ALA A 1 313 ? 12.518 -37.444 36.399 1.00 27.58 313 ALA A O 1
ATOM 2477 N N . ILE A 1 314 ? 12.212 -39.210 35.126 1.00 31.56 314 ILE A N 1
ATOM 2478 C CA . ILE A 1 314 ? 11.969 -40.600 35.550 1.00 31.56 314 ILE A CA 1
ATOM 2479 C C . ILE A 1 314 ? 11.105 -41.302 34.469 1.00 31.56 314 ILE A C 1
ATOM 2481 O O . ILE A 1 314 ? 10.159 -40.701 33.974 1.00 31.56 314 ILE A O 1
ATOM 2485 N N . GLU A 1 315 ? 11.494 -42.548 34.143 1.00 28.28 315 GLU A N 1
ATOM 2486 C CA . GLU A 1 315 ? 10.734 -43.764 33.735 1.00 28.28 315 GLU A CA 1
ATOM 2487 C C . GLU A 1 315 ? 9.491 -43.636 32.818 1.00 28.28 315 GLU A C 1
ATOM 2489 O O . GLU A 1 315 ? 8.606 -42.827 33.022 1.00 28.28 315 GLU A O 1
ATOM 2494 N N . GLY A 1 316 ? 9.255 -44.458 31.794 1.00 25.92 316 GLY A N 1
ATOM 2495 C CA . GLY A 1 316 ? 9.727 -45.806 31.499 1.00 25.92 316 GLY A CA 1
ATOM 2496 C C . GLY A 1 316 ? 8.535 -46.642 31.012 1.00 25.92 316 GLY A C 1
ATOM 2497 O O . GLY A 1 316 ? 7.718 -47.060 31.816 1.00 25.92 316 GLY A O 1
ATOM 2498 N N . ALA A 1 317 ? 8.429 -46.909 29.706 1.00 30.30 317 ALA A N 1
ATOM 2499 C CA . ALA A 1 317 ? 7.619 -48.012 29.175 1.00 30.30 317 ALA A CA 1
ATOM 2500 C C . ALA A 1 317 ? 8.095 -48.385 27.763 1.00 30.30 317 ALA A C 1
ATOM 2502 O O . ALA A 1 317 ? 7.783 -47.731 26.771 1.00 30.30 317 ALA A O 1
ATOM 2503 N N . LYS A 1 318 ? 8.890 -49.457 27.689 1.00 29.53 318 LYS A N 1
ATOM 2504 C CA . LYS A 1 318 ? 9.195 -50.189 26.457 1.00 29.53 318 LYS A CA 1
ATOM 2505 C C . LYS A 1 318 ? 8.035 -51.137 26.145 1.00 29.53 318 LYS A C 1
ATOM 2507 O O . LYS A 1 318 ? 7.623 -51.890 27.019 1.00 29.53 318 LYS A O 1
ATOM 2512 N N . GLY A 1 319 ? 7.623 -51.199 24.883 1.00 27.33 319 GLY A N 1
ATOM 2513 C CA . GLY A 1 319 ? 6.776 -52.265 24.347 1.00 27.33 319 GLY A CA 1
ATOM 2514 C C . GLY A 1 319 ? 6.971 -52.390 22.839 1.00 27.33 319 GLY A C 1
ATOM 2515 O O . GLY A 1 319 ? 6.683 -51.458 22.102 1.00 27.33 319 GLY A O 1
ATOM 2516 N N . LYS A 1 320 ? 7.547 -53.515 22.408 1.00 28.88 320 LYS A N 1
ATOM 2517 C CA . LYS A 1 320 ? 7.952 -53.843 21.033 1.00 28.88 320 LYS A CA 1
ATOM 2518 C C . LYS A 1 320 ? 6.767 -54.105 20.087 1.00 28.88 320 LYS A C 1
ATOM 2520 O O . LYS A 1 320 ? 5.819 -54.780 20.462 1.00 28.88 320 LYS A O 1
ATOM 2525 N N . VAL A 1 321 ? 6.963 -53.640 18.851 1.00 33.34 321 VAL A N 1
ATOM 2526 C CA . VAL A 1 321 ? 6.608 -54.175 17.517 1.00 33.34 321 VAL A CA 1
ATOM 2527 C C . VAL A 1 321 ? 5.798 -55.480 17.455 1.00 33.34 321 VAL A C 1
ATOM 2529 O O . VAL A 1 321 ? 6.238 -56.510 17.971 1.00 33.34 321 VAL A O 1
ATOM 2532 N N . LYS A 1 322 ? 4.734 -55.465 16.639 1.00 27.72 322 LYS A N 1
ATOM 2533 C CA . LYS A 1 322 ? 4.382 -56.598 15.773 1.00 27.72 322 LYS A CA 1
ATOM 2534 C C . LYS A 1 322 ? 3.670 -56.123 14.500 1.00 27.72 322 LYS A C 1
ATOM 2536 O O . LYS A 1 322 ? 2.667 -55.422 14.586 1.00 27.72 322 LYS A O 1
ATOM 2541 N N . ASP A 1 323 ? 4.235 -56.512 13.363 1.00 31.52 323 ASP A N 1
ATOM 2542 C CA . ASP A 1 323 ? 3.681 -56.387 12.016 1.00 31.52 323 ASP A CA 1
ATOM 2543 C C . ASP A 1 323 ? 2.382 -57.184 11.852 1.00 31.52 323 ASP A C 1
ATOM 2545 O O . ASP A 1 323 ? 2.290 -58.299 12.370 1.00 31.52 323 ASP A O 1
ATOM 2549 N N . THR A 1 324 ? 1.460 -56.651 11.046 1.00 32.47 324 THR A N 1
ATOM 2550 C CA . THR A 1 324 ? 0.658 -57.404 10.064 1.00 32.47 324 THR A CA 1
ATOM 2551 C C . THR A 1 324 ? 0.162 -56.438 8.985 1.00 32.47 324 THR A C 1
ATOM 2553 O O . THR A 1 324 ? -0.537 -55.473 9.295 1.00 32.47 324 THR A O 1
ATOM 2556 N N . ASP A 1 325 ? 0.546 -56.727 7.741 1.00 29.11 325 ASP A N 1
ATOM 2557 C CA . ASP A 1 325 ? -0.135 -56.326 6.506 1.00 29.11 325 ASP A CA 1
ATOM 2558 C C . ASP A 1 325 ? -1.634 -56.658 6.564 1.00 29.11 325 ASP A C 1
ATOM 2560 O O . ASP A 1 325 ? -1.989 -57.725 7.060 1.00 29.11 325 ASP A O 1
ATOM 2564 N N . ASP A 1 326 ? -2.485 -55.789 6.004 1.00 30.19 326 ASP A N 1
ATOM 2565 C CA . ASP A 1 326 ? -3.502 -56.201 5.025 1.00 30.19 326 ASP A CA 1
ATOM 2566 C C . ASP A 1 326 ? -4.271 -54.999 4.422 1.00 30.19 326 ASP A C 1
ATOM 2568 O O . ASP A 1 326 ? -5.035 -54.309 5.087 1.00 30.19 326 ASP A O 1
ATOM 2572 N N . THR A 1 327 ? -4.022 -54.801 3.123 1.00 30.06 327 THR A N 1
ATOM 2573 C CA . THR A 1 327 ? -4.964 -54.569 2.006 1.00 30.06 327 THR A CA 1
ATOM 2574 C C . THR A 1 327 ? -5.985 -53.403 1.934 1.00 30.06 327 THR A C 1
ATOM 2576 O O . THR A 1 327 ? -6.734 -53.082 2.846 1.00 30.06 327 THR A O 1
ATOM 2579 N N . LEU A 1 328 ? -6.091 -52.923 0.675 1.00 29.75 328 LEU A N 1
ATOM 2580 C CA . LEU A 1 328 ? -7.210 -52.269 -0.043 1.00 29.75 328 LEU A CA 1
ATOM 2581 C C . LEU A 1 328 ? -7.363 -50.743 0.123 1.00 29.75 328 LEU A C 1
ATOM 2583 O O . LEU A 1 328 ? -7.737 -50.229 1.164 1.00 29.75 328 LEU A O 1
ATOM 2587 N N . SER A 1 329 ? -6.962 -49.947 -0.872 1.00 30.59 329 SER A N 1
ATOM 2588 C CA . SER A 1 329 ? -7.579 -49.726 -2.199 1.00 30.59 329 SER A CA 1
ATOM 2589 C C . SER A 1 329 ? -8.575 -48.561 -2.203 1.00 30.59 329 SER A C 1
ATOM 2591 O O . SER A 1 329 ? -9.594 -48.558 -1.524 1.00 30.59 329 SER A O 1
ATOM 2593 N N . SER A 1 330 ? -8.235 -47.600 -3.057 1.00 34.38 330 SER A N 1
ATOM 2594 C CA . SER A 1 330 ? -8.987 -46.454 -3.567 1.00 34.38 330 SER A CA 1
ATOM 2595 C C . SER A 1 330 ? -10.507 -46.614 -3.678 1.00 34.38 330 SER A C 1
ATOM 2597 O O . SER A 1 330 ? -10.981 -47.572 -4.292 1.00 34.38 330 SER A O 1
ATOM 2599 N N . VAL A 1 331 ? -11.246 -45.576 -3.268 1.00 32.50 331 VAL A N 1
ATOM 2600 C CA . VAL A 1 331 ? -12.607 -45.297 -3.751 1.00 32.50 331 VAL A CA 1
ATOM 2601 C C . VAL A 1 331 ? -12.730 -43.809 -4.106 1.00 32.50 331 VAL A C 1
ATOM 2603 O O . VAL A 1 331 ? -12.387 -42.929 -3.320 1.00 32.50 331 VAL A O 1
ATOM 2606 N N . ALA A 1 332 ? -13.174 -43.571 -5.340 1.00 32.62 332 ALA A N 1
ATOM 2607 C CA . ALA A 1 332 ? -13.443 -42.286 -5.984 1.00 32.62 332 ALA A CA 1
ATOM 2608 C C . ALA A 1 332 ? -14.788 -41.665 -5.515 1.00 32.62 332 ALA A C 1
ATOM 2610 O O . ALA A 1 332 ? -15.595 -42.368 -4.905 1.00 32.62 332 ALA A O 1
ATOM 2611 N N . PRO A 1 333 ? -15.068 -40.374 -5.797 1.00 33.94 333 PRO A N 1
ATOM 2612 C CA . PRO A 1 333 ? -16.242 -39.677 -5.264 1.00 33.94 333 PRO A CA 1
ATOM 2613 C C . PRO A 1 333 ? -17.514 -39.933 -6.098 1.00 33.94 333 PRO A C 1
ATOM 2615 O O . PRO A 1 333 ? -17.411 -40.164 -7.308 1.00 33.94 333 PRO A O 1
ATOM 2618 N N . PRO A 1 334 ? -18.724 -39.842 -5.509 1.00 35.78 334 PRO A N 1
A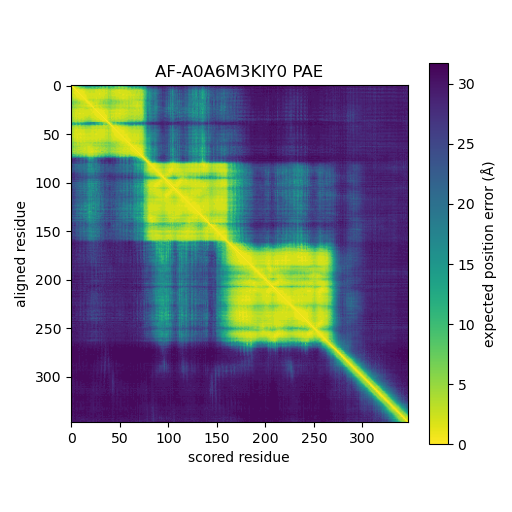TOM 2619 C CA . PRO A 1 334 ? -19.962 -39.973 -6.263 1.00 35.78 334 PRO A CA 1
ATOM 2620 C C . PRO A 1 334 ? -20.388 -38.644 -6.905 1.00 35.78 334 PRO A C 1
ATOM 2622 O O . PRO A 1 334 ? -20.341 -37.579 -6.288 1.00 35.78 334 PRO A O 1
ATOM 2625 N N . LYS A 1 335 ? -20.842 -38.748 -8.158 1.00 36.41 335 LYS A N 1
ATOM 2626 C CA . LYS A 1 335 ? -21.663 -37.760 -8.867 1.00 36.41 335 LYS A CA 1
ATOM 2627 C C . LYS A 1 335 ? -23.119 -37.895 -8.417 1.00 36.41 335 LYS A C 1
ATOM 2629 O O . LYS A 1 335 ? -23.601 -39.017 -8.278 1.00 36.41 335 LYS A O 1
ATOM 2634 N N . THR A 1 336 ? -23.838 -36.783 -8.320 1.00 36.41 336 THR A N 1
ATOM 2635 C CA . THR A 1 336 ? -25.306 -36.764 -8.290 1.00 36.41 336 THR A CA 1
ATOM 2636 C C . THR A 1 336 ? -25.832 -35.793 -9.347 1.00 36.41 336 THR A C 1
ATOM 2638 O O . THR A 1 336 ? -25.593 -34.590 -9.287 1.00 36.41 336 THR A O 1
ATOM 2641 N N . GLU A 1 337 ? -26.538 -36.354 -10.328 1.00 33.06 337 GLU A N 1
ATOM 2642 C CA . GLU A 1 337 ? -27.452 -35.684 -11.259 1.00 33.06 337 GLU A CA 1
ATOM 2643 C C . GLU A 1 337 ? -28.891 -36.115 -10.922 1.00 33.06 337 GLU A C 1
ATOM 2645 O O . GLU A 1 337 ? -29.102 -37.232 -10.446 1.00 33.06 337 GLU A O 1
ATOM 2650 N N . GLY A 1 338 ? -29.864 -35.244 -11.215 1.00 31.59 338 GLY A N 1
ATOM 2651 C CA . GLY A 1 338 ? -31.313 -35.499 -11.148 1.00 31.59 338 GLY A CA 1
ATOM 2652 C C . GLY A 1 338 ? -32.026 -34.459 -10.273 1.00 31.59 338 GLY A C 1
ATOM 2653 O O . GLY A 1 338 ? -32.046 -34.600 -9.059 1.00 31.59 338 GLY A O 1
ATOM 2654 N N . ALA A 1 339 ? -32.421 -33.286 -10.778 1.00 33.72 339 ALA A N 1
ATOM 2655 C CA . ALA A 1 339 ? -33.590 -33.012 -11.628 1.00 33.72 339 ALA A CA 1
ATOM 2656 C C . ALA A 1 339 ? -34.935 -33.389 -10.971 1.00 33.72 339 ALA A C 1
ATOM 2658 O O . ALA A 1 339 ? -35.337 -34.545 -11.010 1.00 33.72 339 ALA A O 1
ATOM 2659 N N . HIS A 1 340 ? -35.645 -32.388 -10.437 1.00 33.12 340 HIS A N 1
ATOM 2660 C CA . HIS A 1 340 ? -37.104 -32.288 -10.520 1.00 33.12 340 HIS A CA 1
ATOM 2661 C C . HIS A 1 340 ? -37.527 -30.809 -10.495 1.00 33.12 340 HIS A C 1
ATOM 2663 O O . HIS A 1 340 ? -36.965 -29.987 -9.776 1.00 33.12 340 HIS A O 1
ATOM 2669 N N . GLU A 1 341 ? -38.469 -30.523 -11.384 1.00 38.44 341 GLU A N 1
ATOM 2670 C CA . GLU A 1 341 ? -38.997 -29.241 -11.858 1.00 38.44 341 GLU A CA 1
ATOM 2671 C C . GLU A 1 341 ? -40.064 -28.614 -10.911 1.00 38.44 341 GLU A C 1
ATOM 2673 O O . GLU A 1 341 ? -40.297 -29.157 -9.830 1.00 38.44 341 GLU A O 1
ATOM 2678 N N . PRO A 1 342 ? -40.657 -27.443 -11.246 1.00 44.31 342 PRO A N 1
ATOM 2679 C CA . PRO A 1 342 ? -40.971 -26.368 -10.307 1.00 44.31 342 PRO A CA 1
ATOM 2680 C C . PRO A 1 342 ? -42.380 -26.453 -9.705 1.00 44.31 342 PRO A C 1
ATOM 2682 O O . PRO A 1 342 ? -43.284 -27.072 -10.263 1.00 44.31 342 PRO A O 1
ATOM 2685 N N . PHE A 1 343 ? -42.582 -25.744 -8.592 1.00 33.44 343 PHE A N 1
ATOM 2686 C CA . PHE A 1 343 ? -43.909 -25.457 -8.050 1.00 33.44 343 PHE A CA 1
ATOM 2687 C C . PHE A 1 343 ? -44.204 -23.962 -8.185 1.00 33.44 343 PHE A C 1
ATOM 2689 O O . PHE A 1 343 ? -43.417 -23.121 -7.750 1.00 33.44 343 PHE A O 1
ATOM 2696 N N . GLU A 1 344 ? -45.334 -23.653 -8.812 1.00 42.31 344 GLU A N 1
ATOM 2697 C CA . GLU A 1 344 ? -45.794 -22.309 -9.135 1.00 42.31 344 GLU A CA 1
ATOM 2698 C C . GLU A 1 344 ? -47.050 -21.958 -8.305 1.00 42.31 344 GLU A C 1
ATOM 2700 O O . GLU A 1 344 ? -47.970 -22.769 -8.214 1.00 42.31 344 GLU A O 1
ATOM 2705 N N . VAL A 1 345 ? -47.054 -20.711 -7.792 1.00 34.91 345 VAL A N 1
ATOM 2706 C CA . VAL A 1 345 ? -48.167 -19.782 -7.438 1.00 34.91 345 VAL A CA 1
ATOM 2707 C C . VAL A 1 345 ? -49.192 -20.144 -6.329 1.00 34.91 345 VAL A C 1
ATOM 2709 O O . VAL A 1 345 ? -49.352 -21.313 -5.998 1.00 34.91 345 VAL A O 1
ATOM 2712 N N . PRO A 1 346 ? -50.020 -19.194 -5.808 1.00 45.03 346 PRO A N 1
ATOM 2713 C CA . PRO A 1 346 ? -49.928 -17.715 -5.718 1.00 45.03 346 PRO A CA 1
ATOM 2714 C C . PRO A 1 346 ? -50.366 -17.102 -4.344 1.00 45.03 346 PRO A C 1
ATOM 2716 O O . PRO A 1 346 ? -50.924 -17.793 -3.494 1.00 45.03 346 PRO A O 1
ATOM 2719 N N . PHE A 1 347 ? -50.244 -15.762 -4.271 1.00 39.16 347 PHE A N 1
ATOM 2720 C CA . PHE A 1 347 ? -50.766 -14.746 -3.322 1.00 39.16 347 PHE A CA 1
ATOM 2721 C C . PHE A 1 347 ? -49.845 -14.244 -2.209 1.00 39.16 347 PHE A C 1
ATOM 2723 O O . PHE A 1 347 ? -49.526 -15.007 -1.273 1.00 39.16 347 PHE A O 1
#

pLDDT: mean 70.64, std 23.08, range [25.3, 95.38]

Mean pre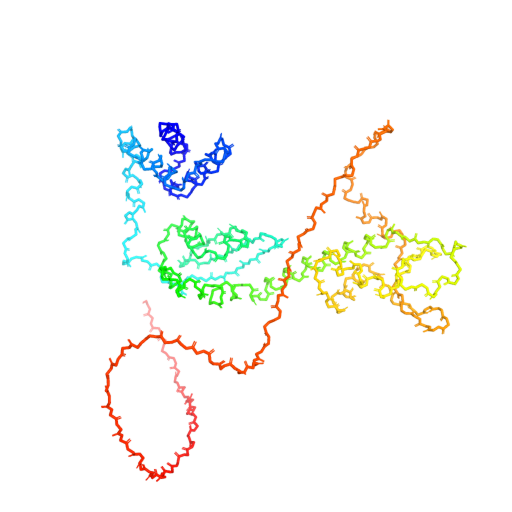dicted aligned error: 21.21 Å

Solvent-accessible surface area (backbone atoms only — not comparable to full-atom values): 21187 Å² total; per-residue (Å²): 130,70,60,64,58,47,17,52,47,29,34,54,31,48,70,78,40,57,49,80,40,35,89,48,61,22,43,51,53,31,51,56,49,47,53,69,75,45,74,91,77,77,47,73,66,55,55,52,48,11,42,52,50,12,50,54,49,39,47,74,77,36,50,74,50,37,56,46,28,53,46,58,60,56,65,66,52,77,91,68,40,42,51,48,90,47,54,40,81,74,51,50,47,57,84,85,63,41,34,45,36,33,30,31,53,77,89,33,77,28,80,44,75,38,38,64,72,46,66,70,30,58,70,55,47,51,53,52,49,26,64,66,52,72,42,42,68,48,52,80,39,62,82,52,75,70,32,45,66,42,32,53,75,70,47,50,45,60,56,52,64,33,70,62,31,46,48,37,56,48,48,55,52,39,49,57,49,38,54,39,51,47,61,51,56,73,58,48,43,57,45,92,80,42,87,64,56,57,73,54,49,62,62,22,32,34,53,97,68,27,32,38,34,20,51,65,20,50,52,54,48,39,26,63,75,70,74,43,91,70,58,68,67,55,55,52,50,29,37,52,74,71,62,35,42,86,41,69,40,53,95,83,51,40,57,26,37,36,31,53,46,66,61,63,52,50,70,58,55,78,75,60,88,78,81,95,77,82,87,81,84,84,91,78,89,78,80,79,81,79,85,88,77,84,79,81,84,86,79,85,89,85,90,80,85,90,83,86,89,84,87,82,87,79,89,86,84,90,81,83,87,82,90,78,90,82,88,84,82,90,82,84,85,87,86,85,87,83,90,84,84,89,88,80,88,88,136

Foldseek 3Di:
DDLVVLLVLLLVLCVVDQLLCSVPRSLVSSVVVCCVVPPDDDDPVSNVSSNVSSLVVCCVPPVVSNVVNVVSVVLPDPVFAQEPVQWAWDAWADLVFKIWTWIQRNNAIATDIDGPVQQLFPVSVQSRRCSRRVHHHDQQLPDDPVSSVCSCVPPVCVNCPDPRNVVNVLVSLLVLLLVQLLVQQVFADEPVVDDQPLVDQAHWYDDDQKIKAFPNNSQVSSCVSSVHRDDPVSNVVSLVVLVWDWFQDDPVRGTITIHGPVSSVVVVVVVDDDDDDDDDDDDDDDDDDDDDDDDDDDDDDDDDDDDDDDDDDDDDDDDDDDDDDDDDDDDDDDDDDDDDDDDDDDD

Organism: NCBI:txid1070528

Sequence (347 aa):
MNASDLTLLAYSKLGLISPRAWDVEAFESYTKYAEKAYTGKLTKGDLNRGWKEGLAMMKGAFPKKWDEYERSKGLMTSSEAVPWEKVTFTKGTTDGDFYSLTFDIDGTPCELECDDLQLSNPEYVIRKMQFRAIKLIDCPYMGSASSKKNWIPGAVFMWLKSDRMNHAVRENLLDAVKESILDYAMRPLDFEAIVRPWDQIKDPIREGGFIYMPSPGLSTHVHKMTGREISRKLISTALSQLGAEEKRKGFNRKRFFSILYDKVSLENSETGIGEDIGADKAGAVRANKGWDGKFDDVRPEERGADASADGLAIEGAKGKVKDTDDTLSSVAPPKTEGAHEPFEVPF

=== Feature glossary ===
The record interleaves many kinds of information about one protein. Here is each kind framed as the question it answers.

Q: What are the backbone torsion angles?
A: φ (phi) and ψ (psi) are the two rotatable backbone dihedrals per residue: φ is the C(i-1)–N–Cα–C torsion, ψ is the N–Cα–C–N(i+1) torsion, both in degrees on (−180°, 180°]. α-helical residues cluster near (−60°, −45°); β-strand residues near (−120°, +130°). A Ramachandran plot is simply a scatter of (φ, ψ) for every residue.

Q: What is the amino-acid chain?
A: This is the polypeptide sequence — one letter per residue, N-terminus first. Length ranges from a few dozen residues for small domains to over a thousand for large multi-domain proteins.

Q: How mobile is each atom in the crystal?
A: For experimental (PDB) structures, the B-factor (temperature factor) quantifies the positional spread of each atom in the crystal — a combination of thermal vibration and static disorder — in units of Å². High B-factors mark flexible loops or poorly resolved regions; low B-factors mark the rigid, well-ordered core.

Q: Are the domains correctly placed relative to each other?
A: Predicted Aligned Error (PAE) is an AlphaFold confidence matrix: entry (i, j) is the expected error in the position of residue j, in ångströms, when the prediction is superimposed on the true structure at residue i. Low PAE within a block of residues means that block is internally rigid and well-predicted; high PAE between two blocks means their relative placement is uncertain even if each block individually is confident.

Q: How confident is the AlphaFold model at each residue?
A: pLDDT is the predicted lDDT-Cα score: AlphaFold's confidence that the local environment of each residue (all inter-atomic distances within 15 Å) is correctly placed. It is a per-residue number between 0 and 100, with higher meaning more reliable.

Q: What family and function is it annotated with?
A: Functional annotations link the protein to curated databases. InterPro entries identify conserved domains and families by matching the sequence against member-database signatures (Pfam, PROSITE, CDD, …). Gene Ontology (GO) terms describe molecular function, biological process, and cellular component in a controlled vocabulary. CATH places the structure in a hierarchical fold classification (Class/Architecture/Topology/Homologous-superfamily). The organism is the source species.

Q: How big and how compact is the whole molecule?
A: Three whole-structure scalars: the radius of gyration (RMS distance of Cα from centroid, in Å), the count of Cα–Cα contacts (pairs closer than 8 Å and separated by more than four residues in sequence — i.e. tertiary, not local, contacts), and the bounding-box dimensions. Together they distinguish compact globular folds from extended fibres or disordered chains.

Q: What known structures does this most resemble?
A: The Foldseek neighbor list gives the closest experimentally determined structures in the PDB, ranked by structural alignment. TM-score near 1 means near-identical fold; near 0.3 means only rough topology match. This is how one finds what a novel AlphaFold prediction most resembles in the solved-structure universe.

Q: Which residues are buried vs exposed?
A: SASA measures how much of the protein is reachable by solvent. It is computed by rolling a water-sized probe over the atomic surface and summing the exposed area (Å²). Per-residue SASA distinguishes core (buried, low SASA) from surface (exposed, high SASA) residues; total SASA is a whole-molecule size measure.

Q: Which residues are in helices, strands, or loops?
A: Eight-state secondary structure (DSSP): H is the canonical α-helix, G the tighter 3₁₀-helix, I the wider π-helix; E/B are β-structure, T and S are turns and bends, and '-' is everything else. DSSP derives these from the pattern of main-chain N–H···O=C hydrogen bonds, not from the sequence.

Q: Where is each backbone atom in 3D?
A: Structure coordinates are given as an mmCIF _atom_site loop: one row per atom with element, residue name, chain id, sequence number, and x/y/z position in Å. Only the four main-chain atoms per residue are included here; side chains are omitted to keep the record compact.

Q: What if only a Cα trace is available?
A: Three-state secondary structure (P-SEA) collapses the eight DSSP classes into helix (a), strand (b), and coil (c). P-SEA assigns these from Cα geometry alone — distances and angles — without requiring backbone oxygens, so it works on any Cα trace.

Q: What do the rendered images show?
A: The six renders are orthographic views along the three Cartesian axes in both directions. Representation (cartoon, sticks, or surface) and color scheme (sequence-rainbow or by-chain) vary across proteins so the training set covers all the common visualization conventions.

Q: What does the local fold look like, residue by residue?
A: Foldseek's 3Di representation compresses backbone geometry into a per-residue letter drawn from a learned twenty-state alphabet. It captures the tertiary interaction pattern around each residue — which residues are packed against it in space, regardless of where they are in sequence.

Q: What do the diagnostic plots show?
A: The contact map is a binary N×N matrix image: pixel (i, j) is dark where Cα_i and Cα_j are within 8 Å and |i−j|>4. Because the |i−j|>4 filter removes local helical contacts, off-diagonal stripes parallel to the main diagonal indicate parallel β-sheets; stripes perpendicular to it indicate antiparallel β-sheets. The Ramachandran plot scatters every residue's (φ, ψ) pair against the sterically allowed regions. The PAE heatmap renders the predicted-aligned-error matrix.